Protein AF-A0A8X7MIQ1-F1 (afdb_monomer)

Radius of gyration: 28.07 Å; Cα contacts (8 Å, |Δi|>4): 216; chains: 1; bounding box: 68×85×61 Å

Foldseek 3Di:
DVPPPDDPDDQLPDDPVNVVVVVVVCCCVVQVVVDPDDDPVVVVCSCVPPVVVVVVVVVCCQLQLVDPDDDGPQRVVQLVLLVVDDLVRLVVQWDADPVRWIKGAPPVDHPDIKTWDWDAAPVNPAIAGQAIRDPVCVVNVHDGSRSSSCCVNVVHHHSSNDHDDPPDDDDDDDDDDDDDDDDDDDDDDDDDDDDDDDDDPPPVVVVVVVVVVVVVVVVVVVVVLVVLVVVLVVLVVVLVVLVVLLPDPPNPDDSVVSVVVSVVSVVVSVVSVCVSVVVVVVVVVVVVD

Organism: NCBI:txid13291

Nearest PDB structures (foldseek):
  8i4w-assembly1_B  TM=4.587E-01  e=4.000E+00  Saccharomyces cerevisiae S288C

Structure (mmCIF, N/CA/C/O backbone):
data_AF-A0A8X7MIQ1-F1
#
_entry.id   AF-A0A8X7MIQ1-F1
#
loop_
_atom_site.group_PDB
_atom_site.id
_atom_site.type_symbol
_atom_site.label_atom_id
_atom_site.label_alt_id
_atom_site.label_comp_id
_atom_site.label_asym_id
_atom_site.label_entity_id
_atom_site.label_seq_id
_atom_site.pdbx_PDB_ins_code
_atom_site.Cartn_x
_atom_site.Cartn_y
_atom_site.Cartn_z
_atom_site.occupancy
_atom_site.B_iso_or_equiv
_atom_site.auth_seq_id
_atom_site.auth_comp_id
_atom_site.auth_asym_id
_atom_site.auth_atom_id
_atom_site.pdbx_PDB_model_num
ATOM 1 N N . MET A 1 1 ? 36.348 5.498 -6.566 1.00 33.84 1 MET A N 1
ATOM 2 C CA . MET A 1 1 ? 35.810 5.435 -5.187 1.00 33.84 1 MET A CA 1
ATOM 3 C C . MET A 1 1 ? 34.279 5.339 -5.239 1.00 33.84 1 MET A C 1
ATOM 5 O O . MET A 1 1 ? 33.577 6.238 -4.809 1.00 33.84 1 MET A O 1
ATOM 9 N N . TRP A 1 2 ? 33.754 4.251 -5.810 1.00 32.09 2 TRP A N 1
ATOM 10 C CA . TRP A 1 2 ? 32.306 3.987 -5.957 1.00 32.09 2 TRP A CA 1
ATOM 11 C C . TRP A 1 2 ? 31.707 3.383 -4.671 1.00 32.09 2 TRP A C 1
ATOM 13 O O . TRP A 1 2 ? 30.500 3.250 -4.528 1.00 32.09 2 TRP A O 1
ATOM 23 N N . ALA A 1 3 ? 32.589 3.057 -3.720 1.00 32.75 3 ALA A N 1
ATOM 24 C CA . ALA A 1 3 ? 32.324 2.439 -2.428 1.00 32.75 3 ALA A CA 1
ATOM 25 C C . ALA A 1 3 ? 32.005 3.446 -1.305 1.00 32.75 3 ALA A C 1
ATOM 27 O O . ALA A 1 3 ? 32.119 3.115 -0.131 1.00 32.75 3 ALA A O 1
ATOM 28 N N . ARG A 1 4 ? 31.581 4.673 -1.631 1.00 39.47 4 ARG A N 1
ATOM 29 C CA . ARG A 1 4 ? 30.880 5.537 -0.667 1.00 39.47 4 ARG A CA 1
ATOM 30 C C . ARG A 1 4 ? 29.373 5.374 -0.848 1.00 39.47 4 ARG A C 1
ATOM 32 O O . ARG A 1 4 ? 28.654 6.347 -1.038 1.00 39.47 4 ARG A O 1
ATOM 39 N N . ALA A 1 5 ? 28.889 4.136 -0.750 1.00 47.19 5 ALA A N 1
ATOM 40 C CA . ALA A 1 5 ? 27.490 3.864 -0.427 1.00 47.19 5 ALA A CA 1
ATOM 41 C C . ALA A 1 5 ? 27.266 4.196 1.060 1.00 47.19 5 ALA A C 1
ATOM 43 O O . ALA A 1 5 ? 26.973 3.332 1.879 1.00 47.19 5 ALA A O 1
ATOM 44 N N . TRP A 1 6 ? 27.506 5.455 1.427 1.00 41.22 6 TRP A N 1
ATOM 45 C CA . TRP A 1 6 ? 27.313 5.952 2.778 1.00 41.22 6 TRP A CA 1
ATOM 46 C C . TRP A 1 6 ? 25.828 6.275 2.919 1.00 41.22 6 TRP A C 1
ATOM 48 O O . TRP A 1 6 ? 25.391 7.389 2.650 1.00 41.22 6 TRP A O 1
ATOM 58 N N . ARG A 1 7 ? 25.030 5.270 3.281 1.00 49.72 7 ARG A N 1
ATOM 59 C CA . ARG A 1 7 ? 23.753 5.516 3.955 1.00 49.72 7 ARG A CA 1
ATOM 60 C C . ARG A 1 7 ? 23.962 5.218 5.431 1.00 49.72 7 ARG A C 1
ATOM 62 O O . ARG A 1 7 ? 24.591 4.221 5.768 1.00 49.72 7 ARG A O 1
ATOM 69 N N . GLN A 1 8 ? 23.511 6.136 6.280 1.00 48.28 8 GLN A N 1
ATOM 70 C CA . GLN A 1 8 ? 23.745 6.096 7.725 1.00 48.28 8 GLN A CA 1
ATOM 71 C C . GLN A 1 8 ? 23.023 4.925 8.410 1.00 48.28 8 GLN A C 1
ATOM 73 O O . GLN A 1 8 ? 23.461 4.505 9.473 1.00 48.28 8 GLN A O 1
ATOM 78 N N . GLU A 1 9 ? 21.990 4.346 7.788 1.00 50.50 9 GLU A N 1
ATOM 79 C CA . GLU A 1 9 ? 21.194 3.259 8.367 1.00 50.50 9 GLU A CA 1
ATOM 80 C C . GLU A 1 9 ? 20.825 2.187 7.322 1.00 50.50 9 GLU A C 1
ATOM 82 O O . GLU A 1 9 ? 20.659 2.467 6.130 1.00 50.50 9 GLU A O 1
ATOM 87 N N . SER A 1 10 ? 20.716 0.934 7.784 1.00 46.78 10 SER A N 1
ATOM 88 C CA . SER A 1 10 ? 20.325 -0.240 6.990 1.00 46.78 10 SER A CA 1
ATOM 89 C C . SER A 1 10 ? 18.924 -0.044 6.402 1.00 46.78 10 SER A C 1
ATOM 91 O O . SER A 1 10 ? 17.928 -0.043 7.127 1.00 46.78 10 SER A O 1
ATOM 93 N N . HIS A 1 11 ? 18.809 0.097 5.078 1.00 50.97 11 HIS A N 1
ATOM 94 C CA . HIS A 1 11 ? 17.491 0.109 4.447 1.00 50.97 11 HIS A CA 1
ATOM 95 C C . HIS A 1 11 ? 16.849 -1.268 4.589 1.00 50.97 11 HIS A C 1
ATOM 97 O O . HIS A 1 11 ? 17.271 -2.236 3.956 1.00 50.97 11 HIS A O 1
ATOM 103 N N . ARG A 1 12 ? 15.773 -1.333 5.380 1.00 57.22 12 ARG A 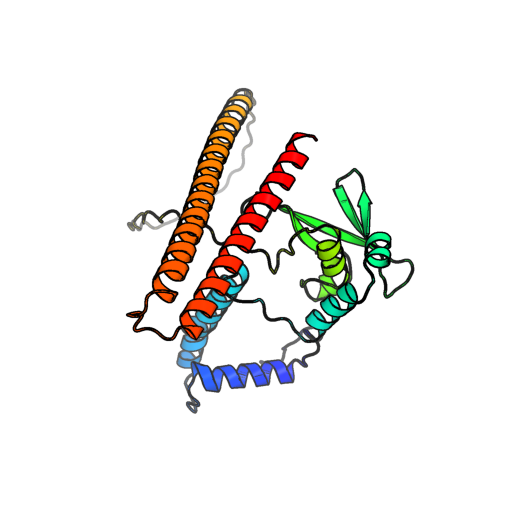N 1
ATOM 104 C CA . ARG A 1 12 ? 14.890 -2.508 5.476 1.00 57.22 12 ARG A CA 1
ATOM 105 C C . ARG A 1 12 ? 15.622 -3.789 5.917 1.00 57.22 12 ARG A C 1
ATOM 107 O O . ARG A 1 12 ? 15.257 -4.880 5.484 1.00 57.22 12 ARG A O 1
ATOM 114 N N . GLY A 1 13 ? 16.654 -3.656 6.757 1.00 49.72 13 GLY A N 1
ATOM 115 C CA . GLY A 1 13 ? 17.428 -4.789 7.281 1.00 49.72 13 GLY A CA 1
ATOM 116 C C . GLY A 1 13 ? 18.295 -5.497 6.236 1.00 49.72 13 GLY A C 1
ATOM 117 O O . GLY A 1 13 ? 18.696 -6.638 6.455 1.00 49.72 13 GLY A O 1
ATOM 118 N N . VAL A 1 14 ? 18.547 -4.861 5.087 1.00 50.62 14 VAL A N 1
ATOM 119 C CA . VAL A 1 14 ? 19.432 -5.382 4.044 1.00 50.62 14 VAL A CA 1
ATOM 120 C C . VAL A 1 14 ? 20.752 -4.633 4.128 1.00 50.62 14 VAL A C 1
ATOM 122 O O . VAL A 1 14 ? 20.793 -3.413 3.962 1.00 50.62 14 VAL A O 1
ATOM 125 N N . ASP A 1 15 ? 21.836 -5.366 4.374 1.00 58.72 15 ASP A N 1
ATOM 126 C CA . ASP A 1 15 ? 23.180 -4.803 4.298 1.00 58.72 15 ASP A CA 1
ATOM 127 C C . ASP A 1 15 ? 23.410 -4.207 2.910 1.00 58.72 15 ASP A C 1
ATOM 129 O O . ASP A 1 15 ? 23.055 -4.802 1.887 1.00 58.72 15 ASP A O 1
ATOM 133 N N . THR A 1 16 ? 24.019 -3.024 2.865 1.00 58.28 16 THR A N 1
ATOM 134 C CA . THR A 1 16 ? 24.305 -2.298 1.620 1.00 58.28 16 THR A CA 1
ATOM 135 C C . THR A 1 16 ? 25.027 -3.178 0.603 1.00 58.28 16 THR A C 1
ATOM 137 O O . THR A 1 16 ? 24.735 -3.086 -0.587 1.00 58.28 16 THR A O 1
ATOM 140 N N . ASN A 1 17 ? 25.884 -4.093 1.067 1.00 67.00 17 ASN A N 1
ATOM 141 C CA . ASN A 1 17 ? 26.556 -5.070 0.218 1.00 67.00 17 ASN A CA 1
ATOM 142 C C . ASN A 1 17 ? 25.574 -6.040 -0.465 1.00 67.00 17 ASN A C 1
ATOM 144 O O . ASN A 1 17 ? 25.579 -6.157 -1.686 1.00 67.00 17 ASN A O 1
ATOM 148 N N . ASN A 1 18 ? 24.656 -6.649 0.290 1.00 69.88 18 ASN A N 1
ATOM 149 C CA . ASN A 1 18 ? 23.656 -7.574 -0.255 1.00 69.88 18 ASN A CA 1
ATOM 150 C C . ASN A 1 18 ? 22.706 -6.879 -1.239 1.00 69.88 18 ASN A C 1
ATOM 152 O O . ASN A 1 18 ? 22.293 -7.468 -2.241 1.00 69.88 18 ASN A O 1
ATOM 156 N N . PHE A 1 19 ? 22.365 -5.615 -0.980 1.00 69.12 19 PHE A N 1
ATOM 157 C CA . PHE A 1 19 ? 21.533 -4.833 -1.891 1.00 69.12 19 PHE A CA 1
ATOM 158 C C . PHE A 1 19 ? 22.261 -4.525 -3.205 1.00 69.12 19 PHE A C 1
ATOM 160 O O . PHE A 1 19 ? 21.703 -4.743 -4.282 1.00 69.12 19 PHE A O 1
ATOM 167 N N . ILE A 1 20 ? 23.515 -4.065 -3.124 1.00 75.31 20 ILE A N 1
ATOM 168 C CA . ILE A 1 20 ? 24.346 -3.770 -4.299 1.00 75.31 20 ILE A CA 1
ATOM 169 C C . ILE A 1 20 ? 24.578 -5.041 -5.118 1.00 75.31 20 ILE A C 1
ATOM 171 O O . ILE A 1 20 ? 24.438 -5.011 -6.339 1.00 75.31 20 ILE A O 1
ATOM 175 N N . GLU A 1 21 ? 24.880 -6.167 -4.473 1.00 78.50 21 GLU A N 1
ATOM 176 C CA . GLU A 1 21 ? 25.095 -7.448 -5.146 1.00 78.50 21 GLU A CA 1
ATOM 177 C C . GLU A 1 21 ? 23.826 -7.973 -5.822 1.00 78.50 21 GLU A C 1
ATOM 179 O O . GLU A 1 21 ? 23.875 -8.388 -6.984 1.00 78.50 21 GLU A O 1
ATOM 184 N N . SER A 1 22 ? 22.678 -7.901 -5.140 1.00 78.12 22 SER A N 1
ATOM 185 C CA . SER A 1 22 ? 21.377 -8.276 -5.705 1.00 78.12 22 SER A CA 1
ATOM 186 C C . SER A 1 22 ? 21.031 -7.419 -6.921 1.00 78.12 22 SER A C 1
ATOM 188 O O . SER A 1 22 ? 20.674 -7.946 -7.978 1.00 78.12 22 SER A O 1
ATOM 190 N N . TRP A 1 23 ? 21.212 -6.102 -6.817 1.00 80.00 23 TRP A N 1
ATOM 191 C CA . TRP A 1 23 ? 20.951 -5.189 -7.924 1.00 80.00 23 TRP A CA 1
ATOM 192 C C . TRP A 1 23 ? 21.927 -5.402 -9.086 1.00 80.00 23 TRP A C 1
ATOM 194 O O . TRP A 1 23 ? 21.517 -5.457 -10.243 1.00 80.00 23 TRP A O 1
ATOM 204 N N . HIS A 1 24 ? 23.209 -5.626 -8.798 1.00 82.06 24 HIS A N 1
ATOM 205 C CA . HIS A 1 24 ? 24.203 -5.972 -9.810 1.00 82.06 24 HIS A CA 1
ATOM 206 C C . HIS A 1 24 ? 23.862 -7.294 -10.513 1.00 82.06 24 HIS A C 1
ATOM 208 O O . HIS A 1 24 ? 24.070 -7.424 -11.721 1.00 82.06 24 HIS A O 1
ATOM 214 N N . ASN A 1 25 ? 23.312 -8.273 -9.790 1.00 84.44 25 ASN A N 1
ATOM 215 C CA . ASN A 1 25 ? 22.827 -9.510 -10.388 1.00 84.44 25 ASN A CA 1
ATOM 216 C C . ASN A 1 25 ? 21.635 -9.253 -11.318 1.00 84.44 25 ASN A C 1
ATOM 218 O O . ASN A 1 25 ? 21.677 -9.685 -12.465 1.00 84.44 25 ASN A O 1
ATOM 222 N N . GLN A 1 26 ? 20.635 -8.483 -10.876 1.00 83.19 26 GLN A N 1
ATOM 223 C CA . GLN A 1 26 ? 19.488 -8.094 -11.709 1.00 83.19 26 GLN A CA 1
ATOM 224 C C . GLN A 1 26 ? 19.914 -7.328 -12.966 1.00 83.19 26 GLN A C 1
ATOM 226 O O . GLN A 1 26 ? 19.398 -7.587 -14.050 1.00 83.19 26 GLN A O 1
ATOM 231 N N . LEU A 1 27 ? 20.888 -6.422 -12.852 1.00 83.44 27 LEU A N 1
ATOM 232 C CA . LEU A 1 27 ? 21.426 -5.691 -13.996 1.00 83.44 27 LEU A CA 1
ATOM 233 C C . LEU A 1 27 ? 22.061 -6.645 -15.018 1.00 83.44 27 LEU A C 1
ATOM 235 O O . LEU A 1 27 ? 21.790 -6.560 -16.217 1.00 83.44 27 LEU A O 1
ATOM 239 N N . LYS A 1 28 ? 22.870 -7.595 -14.535 1.00 83.06 28 LYS A N 1
ATOM 240 C CA . LYS A 1 28 ? 23.522 -8.603 -15.379 1.00 83.06 28 LYS A CA 1
ATOM 241 C C . LYS A 1 28 ? 22.528 -9.555 -16.039 1.00 83.06 28 LYS A C 1
ATOM 243 O O . LYS A 1 28 ? 22.726 -9.884 -17.206 1.00 83.06 28 LYS A O 1
ATOM 248 N N . THR A 1 29 ? 21.497 -9.997 -15.320 1.00 82.94 29 THR A N 1
ATOM 249 C CA . THR A 1 29 ? 20.548 -11.005 -15.810 1.00 82.94 29 THR A CA 1
ATOM 250 C C . THR A 1 29 ? 19.455 -10.411 -16.693 1.00 82.94 29 THR A C 1
ATOM 252 O O . THR A 1 29 ? 19.207 -10.942 -17.771 1.00 82.94 29 THR A O 1
ATOM 255 N N . LEU A 1 30 ? 18.821 -9.313 -16.271 1.00 81.44 30 LEU A N 1
ATOM 256 C CA . LEU A 1 30 ? 17.636 -8.762 -16.937 1.00 81.44 30 LEU A CA 1
ATOM 257 C C . LEU A 1 30 ? 17.981 -7.800 -18.076 1.00 81.44 30 LEU A C 1
ATOM 259 O O . LEU A 1 30 ? 17.263 -7.752 -19.071 1.00 81.44 30 LEU A O 1
ATOM 263 N N . TYR A 1 31 ? 19.066 -7.033 -17.944 1.00 80.75 31 TYR A N 1
ATOM 264 C CA . TYR A 1 31 ? 19.371 -5.948 -18.884 1.00 80.75 31 TYR A CA 1
ATOM 265 C C . TYR A 1 31 ? 20.567 -6.250 -19.781 1.00 80.75 31 TYR A C 1
ATOM 267 O O . TYR A 1 31 ? 20.523 -5.949 -20.972 1.00 80.75 31 TYR A O 1
ATOM 275 N N . LEU A 1 32 ? 21.627 -6.838 -19.220 1.00 79.56 32 LEU A N 1
ATOM 276 C CA . LEU A 1 32 ? 22.888 -7.061 -19.932 1.00 79.56 32 LEU A CA 1
ATOM 277 C C . LEU A 1 32 ? 23.050 -8.486 -20.472 1.00 79.56 32 LEU A C 1
ATOM 279 O O . LEU A 1 32 ? 24.041 -8.742 -21.141 1.00 79.56 32 LEU A O 1
ATOM 283 N N . GLY A 1 33 ? 22.148 -9.426 -20.169 1.00 77.00 33 GLY A N 1
ATOM 284 C CA . GLY A 1 33 ? 22.211 -10.804 -20.680 1.00 77.00 33 GLY A CA 1
ATOM 285 C C . GLY A 1 33 ? 23.560 -11.503 -20.450 1.00 77.00 33 GLY A C 1
ATOM 286 O O . GLY A 1 33 ? 24.043 -12.212 -21.326 1.00 77.00 33 GLY A O 1
ATOM 287 N N . PHE A 1 34 ? 24.209 -11.257 -19.307 1.00 67.00 34 PHE A N 1
ATOM 288 C CA . PHE A 1 34 ? 25.562 -11.742 -18.983 1.00 67.00 34 PHE A CA 1
ATOM 289 C C . PHE A 1 34 ? 26.677 -11.322 -19.962 1.00 67.00 34 PHE A C 1
ATOM 291 O O . PHE A 1 34 ? 27.760 -11.918 -19.956 1.00 67.00 34 PHE A O 1
ATOM 298 N N . MET A 1 35 ? 26.465 -10.280 -20.772 1.00 68.25 35 MET A N 1
ATOM 299 C CA . MET A 1 35 ? 27.493 -9.734 -21.657 1.00 68.25 35 MET A CA 1
ATOM 300 C C . MET A 1 35 ? 28.734 -9.324 -20.852 1.00 68.25 35 MET A C 1
ATOM 302 O O . MET A 1 35 ? 28.661 -8.563 -19.885 1.00 68.25 35 MET A O 1
ATOM 306 N N . ARG A 1 36 ? 29.904 -9.829 -21.254 1.00 66.38 36 ARG A N 1
ATOM 307 C CA . ARG A 1 36 ? 31.185 -9.501 -20.615 1.00 66.38 36 ARG A CA 1
ATOM 308 C C . ARG A 1 36 ? 31.808 -8.272 -21.288 1.00 66.38 36 ARG A C 1
ATOM 310 O O . ARG A 1 36 ? 31.791 -8.172 -22.509 1.00 66.38 36 ARG A O 1
ATOM 317 N N . LYS A 1 37 ? 32.401 -7.378 -20.482 1.00 64.00 37 LYS A N 1
ATOM 318 C CA . LYS A 1 37 ? 33.247 -6.236 -20.903 1.00 64.00 37 LYS A CA 1
ATOM 319 C C . LYS A 1 37 ? 32.584 -5.240 -21.877 1.00 64.00 37 LYS A C 1
ATOM 321 O O . LYS A 1 37 ? 33.090 -5.014 -22.970 1.00 64.00 37 LYS A O 1
ATOM 326 N N . GLN A 1 38 ? 31.474 -4.620 -21.479 1.00 67.00 38 GLN A N 1
ATOM 327 C CA . GLN A 1 38 ? 30.906 -3.492 -22.231 1.00 67.00 38 GLN A CA 1
ATOM 328 C C . GLN A 1 38 ? 31.634 -2.182 -21.905 1.00 67.00 38 GLN A C 1
ATOM 330 O O . GLN A 1 38 ? 32.054 -1.974 -20.765 1.00 67.00 38 GLN A O 1
ATOM 335 N N . GLN A 1 39 ? 31.777 -1.305 -22.904 1.00 76.94 39 GLN A N 1
ATOM 336 C CA . GLN A 1 39 ? 32.239 0.065 -22.678 1.00 76.94 39 GLN A CA 1
ATOM 337 C C . GLN A 1 39 ? 31.239 0.816 -21.788 1.00 76.94 39 GLN A C 1
ATOM 339 O O . GLN A 1 39 ? 30.040 0.522 -21.789 1.00 76.94 39 GLN A O 1
ATOM 344 N N . VAL A 1 40 ? 31.741 1.790 -21.025 1.00 81.00 40 VAL A N 1
ATOM 345 C CA . VAL A 1 40 ? 30.943 2.568 -20.062 1.00 81.00 40 VAL A CA 1
ATOM 346 C C . VAL A 1 40 ? 29.742 3.237 -20.737 1.00 81.00 40 VAL A C 1
ATOM 348 O O . VAL A 1 40 ? 28.665 3.268 -20.150 1.00 81.00 40 VAL A O 1
ATOM 351 N N . ASP A 1 41 ? 29.885 3.674 -21.988 1.00 81.62 41 ASP A N 1
ATOM 352 C CA . ASP A 1 41 ? 28.819 4.343 -22.744 1.00 81.62 41 ASP A CA 1
ATOM 353 C C . ASP A 1 41 ? 27.617 3.428 -23.006 1.00 81.62 41 ASP A C 1
ATOM 355 O O . ASP A 1 41 ? 26.464 3.837 -22.857 1.00 81.62 41 ASP A O 1
ATOM 359 N N . VAL A 1 42 ? 27.875 2.155 -23.317 1.00 79.88 42 VAL A N 1
ATOM 360 C CA . VAL A 1 42 ? 26.824 1.148 -23.514 1.00 79.88 42 VAL A CA 1
ATOM 361 C C . VAL A 1 42 ? 26.102 0.887 -22.195 1.00 79.88 42 VAL A C 1
ATOM 363 O O . VAL A 1 42 ? 24.872 0.873 -22.151 1.00 79.88 42 VAL A O 1
ATOM 366 N N . LEU A 1 43 ? 26.850 0.741 -21.097 1.00 80.38 43 LEU A N 1
ATOM 367 C CA . LEU A 1 43 ? 26.267 0.563 -19.767 1.00 80.38 43 LEU A CA 1
ATOM 368 C C . LEU A 1 43 ? 25.392 1.762 -19.376 1.00 80.38 43 LEU A C 1
ATOM 370 O O . LEU A 1 43 ? 24.272 1.580 -18.899 1.00 80.38 43 LEU A O 1
ATOM 374 N N . LEU A 1 44 ? 25.879 2.980 -19.616 1.00 82.44 44 LEU A N 1
ATOM 375 C CA . LEU A 1 44 ? 25.156 4.210 -19.320 1.00 82.44 44 LEU A CA 1
ATOM 376 C C . LEU A 1 44 ? 23.858 4.303 -20.128 1.00 82.44 44 LEU A C 1
ATOM 378 O O . LEU A 1 44 ? 22.816 4.661 -19.576 1.00 82.44 44 LEU A O 1
ATOM 382 N N . TRP A 1 45 ? 23.893 3.910 -21.403 1.00 85.44 45 TRP A N 1
ATOM 383 C CA . TRP A 1 45 ? 22.700 3.841 -22.242 1.00 85.44 45 TRP A CA 1
ATOM 384 C C . TRP A 1 45 ? 21.649 2.880 -21.670 1.00 85.44 45 TRP A C 1
ATOM 386 O O . TRP A 1 45 ? 20.483 3.257 -21.552 1.00 85.44 45 TRP A O 1
ATOM 396 N N . PHE A 1 46 ? 22.041 1.674 -21.244 1.00 82.75 46 PHE A N 1
ATOM 397 C CA . PHE A 1 46 ? 21.114 0.718 -20.623 1.00 82.75 46 PHE A CA 1
ATOM 398 C C . PHE A 1 46 ? 20.518 1.251 -19.318 1.00 82.75 46 PHE A C 1
ATOM 400 O O . PHE A 1 46 ? 19.303 1.169 -19.122 1.00 82.75 46 PHE A O 1
ATOM 407 N N . LEU A 1 47 ? 21.350 1.836 -18.453 1.00 82.44 47 LEU A N 1
ATOM 408 C CA . LEU A 1 47 ? 20.902 2.396 -17.180 1.00 82.44 47 LEU A CA 1
ATOM 409 C C . LEU A 1 47 ? 19.887 3.522 -17.388 1.00 82.44 47 LEU A C 1
ATOM 411 O O . LEU A 1 47 ? 18.797 3.485 -16.820 1.00 82.44 47 LEU A O 1
ATOM 415 N N . LEU A 1 48 ? 20.215 4.499 -18.234 1.00 82.38 48 LEU A N 1
ATOM 416 C CA . LEU A 1 48 ? 19.371 5.675 -18.445 1.00 82.38 48 LEU A CA 1
ATOM 417 C C . LEU A 1 48 ? 18.125 5.366 -19.274 1.00 82.38 48 LEU A C 1
ATOM 419 O O . LEU A 1 48 ? 17.052 5.903 -18.995 1.00 82.38 48 LEU A O 1
ATOM 423 N N . ARG A 1 49 ? 18.250 4.531 -20.312 1.00 84.81 49 ARG A N 1
ATOM 424 C CA . ARG A 1 49 ? 17.167 4.326 -21.278 1.00 84.81 49 ARG A CA 1
ATOM 425 C C . ARG A 1 49 ? 16.263 3.153 -20.939 1.00 84.81 49 ARG A C 1
ATOM 427 O O . ARG A 1 49 ? 15.083 3.231 -21.261 1.00 84.81 49 ARG A O 1
ATOM 434 N N . ARG A 1 50 ? 16.784 2.097 -20.307 1.00 82.75 50 ARG A N 1
ATOM 435 C CA . ARG A 1 50 ? 15.984 0.929 -19.908 1.00 82.75 50 ARG A CA 1
ATOM 436 C C . ARG A 1 50 ? 15.718 0.915 -18.412 1.00 82.75 50 ARG A C 1
ATOM 438 O O . ARG A 1 50 ? 14.567 1.034 -18.019 1.00 82.75 50 ARG A O 1
ATOM 445 N N . CYS A 1 51 ? 16.753 0.869 -17.572 1.00 81.94 51 CYS A N 1
ATOM 446 C CA . CYS A 1 51 ? 16.555 0.658 -16.133 1.00 81.94 51 CYS A CA 1
ATOM 447 C C . CYS A 1 51 ? 15.742 1.780 -15.467 1.00 81.94 51 CYS A C 1
ATOM 449 O O . CYS A 1 51 ? 14.823 1.499 -14.703 1.00 81.94 51 CYS A O 1
ATOM 451 N N . VAL A 1 52 ? 16.040 3.051 -15.766 1.00 83.56 52 VAL A N 1
ATOM 452 C CA . VAL A 1 52 ? 15.279 4.187 -15.208 1.00 83.56 52 VAL A CA 1
ATOM 453 C C . VAL A 1 52 ? 13.832 4.194 -15.705 1.00 83.56 52 VAL A C 1
ATOM 455 O O . VAL A 1 52 ? 12.927 4.491 -14.928 1.00 83.56 52 VAL A O 1
ATOM 458 N N . GLN A 1 53 ? 13.598 3.861 -16.976 1.00 85.00 53 GLN A N 1
ATOM 459 C CA . GLN A 1 53 ? 12.244 3.805 -17.536 1.00 85.00 53 GLN A CA 1
ATOM 460 C C . GLN A 1 53 ? 11.431 2.669 -16.914 1.00 85.00 53 GLN A C 1
ATOM 462 O O . GLN A 1 53 ? 10.285 2.886 -16.522 1.00 85.00 53 GLN A O 1
ATOM 467 N N . ASP A 1 54 ? 12.035 1.494 -16.742 1.00 84.56 54 ASP A N 1
ATOM 468 C CA . ASP A 1 54 ? 11.391 0.352 -16.097 1.00 84.56 54 ASP A CA 1
ATOM 469 C C . ASP A 1 54 ? 11.083 0.647 -14.627 1.00 84.56 54 ASP A C 1
ATOM 471 O O . ASP A 1 54 ? 9.982 0.347 -14.164 1.00 84.56 54 ASP A O 1
ATOM 475 N N . TYR A 1 55 ? 12.001 1.305 -13.907 1.00 80.75 55 TYR A N 1
ATOM 476 C CA . TYR A 1 55 ? 11.762 1.729 -12.528 1.00 80.75 55 TYR A CA 1
ATOM 477 C C . TYR A 1 55 ? 10.597 2.719 -12.435 1.00 80.75 55 TYR A C 1
ATOM 479 O O . TYR A 1 55 ? 9.672 2.486 -11.664 1.00 80.75 55 TYR A O 1
ATOM 487 N N . ARG A 1 56 ? 10.588 3.770 -13.267 1.00 81.69 56 ARG A N 1
ATOM 488 C CA . ARG A 1 56 ? 9.488 4.750 -13.318 1.00 81.69 56 ARG A CA 1
ATOM 489 C C . ARG A 1 56 ? 8.161 4.101 -13.687 1.00 81.69 56 ARG A C 1
ATOM 491 O O . ARG A 1 56 ? 7.146 4.387 -13.070 1.00 81.69 56 ARG A O 1
ATOM 498 N N . THR A 1 57 ? 8.159 3.205 -14.669 1.00 84.06 57 THR A N 1
ATOM 499 C CA . THR A 1 57 ? 6.947 2.484 -15.080 1.00 84.06 57 THR A CA 1
ATOM 500 C C . THR A 1 57 ? 6.444 1.583 -13.957 1.00 84.06 57 THR A C 1
ATOM 502 O O . THR A 1 57 ? 5.243 1.483 -13.732 1.00 84.06 57 THR A O 1
ATOM 505 N N . ASN A 1 58 ? 7.347 0.928 -13.228 1.00 79.81 58 ASN A N 1
ATOM 506 C CA . ASN A 1 58 ? 6.996 0.103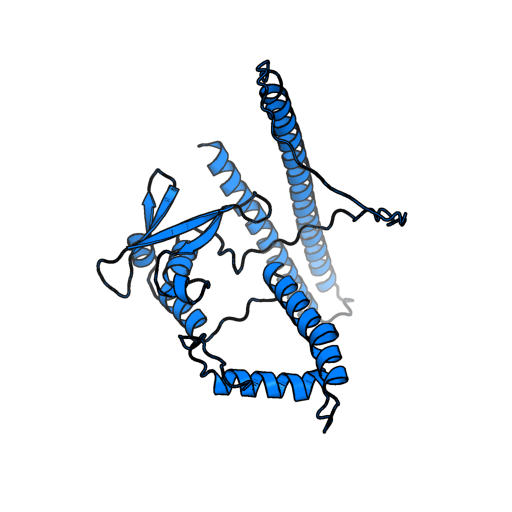 -12.082 1.00 79.81 58 ASN A CA 1
ATOM 507 C C . ASN A 1 58 ? 6.455 0.935 -10.912 1.00 79.81 58 ASN A C 1
ATOM 509 O O . ASN A 1 58 ? 5.437 0.567 -10.336 1.00 79.81 58 ASN A O 1
ATOM 513 N N . GLU A 1 59 ? 7.095 2.059 -10.598 1.00 76.44 59 GLU A N 1
ATOM 514 C CA . GLU A 1 59 ? 6.625 3.018 -9.598 1.00 76.44 59 GLU A CA 1
ATOM 515 C C . GLU A 1 59 ? 5.236 3.538 -9.961 1.00 76.44 59 GLU A C 1
ATOM 517 O O . GLU A 1 59 ? 4.321 3.421 -9.154 1.00 76.44 59 GLU A O 1
ATOM 522 N N . LEU A 1 60 ? 5.040 3.978 -11.208 1.00 78.31 60 LEU A N 1
ATOM 523 C CA . LEU A 1 60 ? 3.728 4.366 -11.709 1.00 78.31 60 LEU A CA 1
ATOM 524 C C . LEU A 1 60 ? 2.731 3.224 -11.546 1.00 78.31 60 LEU A C 1
ATOM 526 O O . LEU A 1 60 ? 1.702 3.439 -10.934 1.00 78.31 60 LEU A O 1
ATOM 530 N N . ARG A 1 61 ? 3.023 1.996 -11.991 1.00 78.75 61 ARG A N 1
ATOM 531 C CA . ARG A 1 61 ? 2.100 0.858 -11.814 1.00 78.75 61 ARG A CA 1
ATOM 532 C C . ARG A 1 61 ? 1.704 0.629 -10.354 1.00 78.75 61 ARG A C 1
ATOM 534 O O . ARG A 1 61 ? 0.548 0.296 -10.109 1.00 78.75 61 ARG A O 1
ATOM 541 N N . VAL A 1 62 ? 2.624 0.806 -9.407 1.00 73.88 62 VAL A N 1
ATOM 542 C CA . VAL A 1 62 ? 2.335 0.676 -7.972 1.00 73.88 62 VAL A CA 1
ATOM 543 C C . VAL A 1 62 ? 1.478 1.839 -7.470 1.00 73.88 62 VAL A C 1
ATOM 545 O O . VAL A 1 62 ? 0.427 1.589 -6.889 1.00 73.88 62 VAL A O 1
ATOM 548 N N . THR A 1 63 ? 1.865 3.086 -7.747 1.00 68.12 63 THR A N 1
ATOM 549 C CA . THR A 1 63 ? 1.115 4.298 -7.361 1.00 68.12 63 THR A CA 1
ATOM 550 C C . THR A 1 63 ? -0.289 4.317 -7.962 1.00 68.12 63 THR A C 1
ATOM 552 O O . THR A 1 63 ? -1.250 4.759 -7.349 1.00 68.12 63 THR A O 1
ATOM 555 N N . LEU A 1 64 ? -0.418 3.787 -9.172 1.00 68.75 64 LEU A N 1
ATOM 556 C CA . LEU A 1 64 ? -1.664 3.660 -9.908 1.00 68.75 64 LEU A CA 1
ATOM 557 C C . LEU A 1 64 ? -2.513 2.454 -9.458 1.00 68.75 64 LEU A C 1
ATOM 559 O O . LEU A 1 64 ? -3.621 2.260 -9.954 1.00 68.75 64 LEU A O 1
ATOM 563 N N . GLY A 1 65 ? -2.007 1.616 -8.547 1.00 68.19 65 GLY A N 1
ATOM 564 C CA . GLY A 1 65 ? -2.692 0.414 -8.066 1.00 68.19 65 GLY A CA 1
ATOM 565 C C . GLY A 1 65 ? -2.816 -0.711 -9.104 1.00 68.19 65 GLY A C 1
ATOM 566 O O . GLY A 1 65 ? -3.514 -1.693 -8.857 1.00 68.19 65 GLY A O 1
ATOM 567 N N . LEU A 1 66 ? -2.136 -0.596 -10.250 1.00 71.75 66 LEU A N 1
ATOM 568 C CA . LEU A 1 66 ? -2.056 -1.635 -11.287 1.00 71.75 66 LEU A CA 1
ATOM 569 C C . LEU A 1 66 ? -1.162 -2.804 -10.858 1.00 71.75 66 LEU A C 1
ATOM 571 O O . LEU A 1 66 ? -1.245 -3.898 -11.413 1.00 71.75 66 LEU A O 1
ATOM 575 N N . GLN A 1 67 ? -0.292 -2.571 -9.878 1.00 75.81 67 GLN A N 1
ATOM 576 C CA . GLN A 1 67 ? 0.596 -3.565 -9.302 1.00 75.81 67 GLN A CA 1
ATOM 577 C C . GLN A 1 67 ? 0.621 -3.421 -7.781 1.00 75.81 67 GLN A C 1
ATOM 579 O O . GLN A 1 67 ? 0.635 -2.315 -7.246 1.00 75.81 67 GLN A O 1
ATOM 584 N N . ALA A 1 68 ? 0.649 -4.547 -7.069 1.00 71.69 68 ALA A N 1
ATOM 585 C CA . ALA A 1 68 ? 0.756 -4.528 -5.618 1.00 71.69 68 ALA A CA 1
ATOM 586 C C . ALA A 1 68 ? 2.097 -3.921 -5.176 1.00 71.69 68 ALA A C 1
ATOM 588 O O . ALA A 1 68 ? 3.159 -4.296 -5.683 1.00 71.69 68 ALA A O 1
ATOM 589 N N . CYS A 1 69 ? 2.049 -3.028 -4.185 1.00 77.00 69 CYS A N 1
ATOM 590 C CA . CYS A 1 69 ? 3.253 -2.524 -3.544 1.00 77.00 69 CYS A CA 1
ATOM 591 C C . CYS A 1 69 ? 3.988 -3.676 -2.839 1.00 77.00 69 CYS A C 1
ATOM 593 O O . CYS A 1 69 ? 3.415 -4.406 -2.022 1.00 77.00 69 CYS A O 1
ATOM 595 N N . ALA A 1 70 ? 5.265 -3.859 -3.172 1.00 77.81 70 ALA A N 1
ATOM 596 C CA . ALA A 1 70 ? 6.078 -4.909 -2.585 1.00 77.81 70 ALA A CA 1
ATOM 597 C C . ALA A 1 70 ? 6.392 -4.581 -1.118 1.00 77.81 70 ALA A C 1
ATOM 599 O O . ALA A 1 70 ? 7.114 -3.635 -0.817 1.00 77.81 70 ALA A O 1
ATOM 600 N N . MET A 1 71 ? 5.876 -5.399 -0.199 1.00 79.81 71 MET A N 1
ATOM 601 C CA . MET A 1 71 ? 6.150 -5.268 1.234 1.00 79.81 71 MET A CA 1
ATOM 602 C C . MET A 1 71 ? 7.403 -6.056 1.627 1.00 79.81 71 MET A C 1
ATOM 604 O O . MET A 1 71 ? 7.540 -7.236 1.284 1.00 79.81 71 MET A O 1
ATOM 608 N N . SER A 1 72 ? 8.295 -5.437 2.397 1.00 80.81 72 SER A N 1
ATOM 609 C CA . SER A 1 72 ? 9.426 -6.133 3.018 1.00 80.81 72 SER A CA 1
ATOM 610 C C . SER A 1 72 ? 8.969 -7.032 4.178 1.00 80.81 72 SER A C 1
ATOM 612 O O . SER A 1 72 ? 7.800 -7.031 4.573 1.00 80.81 72 SER A O 1
ATOM 614 N N . LYS A 1 73 ? 9.883 -7.836 4.740 1.00 80.75 73 LYS A N 1
ATOM 615 C CA . LYS A 1 73 ? 9.574 -8.677 5.912 1.00 80.75 73 LYS A CA 1
ATOM 616 C C . LYS A 1 73 ? 9.123 -7.828 7.107 1.00 80.75 73 LYS A C 1
ATOM 618 O O . LYS A 1 73 ? 8.077 -8.125 7.677 1.00 80.75 73 LYS A O 1
ATOM 623 N N . SER A 1 74 ? 9.830 -6.735 7.400 1.00 82.31 74 SER A N 1
ATOM 624 C CA . SER A 1 74 ? 9.475 -5.814 8.486 1.00 82.31 74 SER A CA 1
ATOM 625 C C . SER A 1 74 ? 8.110 -5.158 8.275 1.00 82.31 74 SER A C 1
ATOM 627 O O . SER A 1 74 ? 7.342 -5.025 9.225 1.00 82.31 74 SER A O 1
ATOM 629 N N . ASP A 1 75 ? 7.756 -4.812 7.033 1.00 86.81 75 ASP A N 1
ATOM 630 C CA . ASP A 1 75 ? 6.457 -4.190 6.732 1.00 86.81 75 ASP A CA 1
ATOM 631 C C . ASP A 1 75 ? 5.304 -5.176 6.959 1.00 86.81 75 ASP A C 1
ATOM 633 O O . ASP A 1 75 ? 4.256 -4.826 7.509 1.00 86.81 75 ASP A O 1
ATOM 637 N N . ARG A 1 76 ? 5.500 -6.443 6.567 1.00 89.12 76 ARG A N 1
ATOM 638 C CA . ARG A 1 76 ? 4.523 -7.511 6.824 1.00 89.12 76 ARG A CA 1
ATOM 639 C C . ARG A 1 76 ? 4.372 -7.778 8.317 1.00 89.12 76 ARG A C 1
ATOM 641 O O . ARG A 1 76 ? 3.254 -7.986 8.782 1.00 89.12 76 ARG A O 1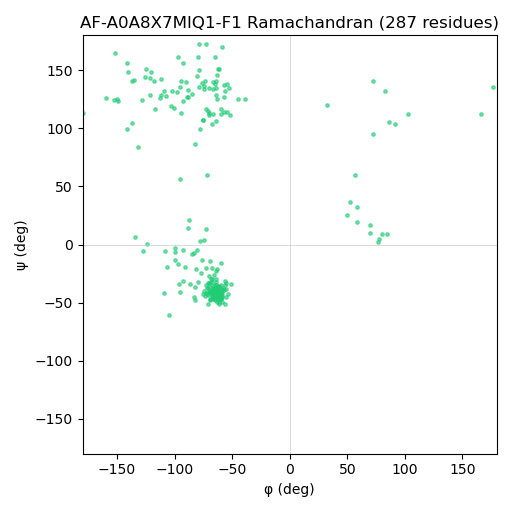
ATOM 648 N N . GLU A 1 77 ? 5.465 -7.746 9.073 1.00 89.81 77 GLU A N 1
ATOM 649 C CA . GLU A 1 77 ? 5.428 -7.873 10.531 1.00 89.81 77 GLU A CA 1
ATOM 650 C C . GLU A 1 77 ? 4.710 -6.697 11.196 1.00 89.81 77 GLU A C 1
ATOM 652 O O . GLU A 1 77 ? 3.913 -6.915 12.106 1.00 89.81 77 GLU A O 1
ATOM 657 N N . ALA A 1 78 ? 4.925 -5.463 10.729 1.00 90.12 78 ALA A N 1
ATOM 658 C CA . ALA A 1 78 ? 4.212 -4.286 11.220 1.00 90.12 78 ALA A CA 1
ATOM 659 C C . ALA A 1 78 ? 2.696 -4.412 11.002 1.00 90.12 78 ALA A C 1
ATOM 661 O O . ALA A 1 78 ? 1.919 -4.193 11.934 1.00 90.12 78 ALA A O 1
ATOM 662 N N . LYS A 1 79 ? 2.282 -4.858 9.809 1.00 93.31 79 LYS A N 1
ATOM 663 C CA . LYS A 1 79 ? 0.880 -5.174 9.511 1.00 93.31 79 LYS A CA 1
ATOM 664 C C . LYS A 1 79 ? 0.346 -6.293 10.408 1.00 93.31 79 LYS A C 1
ATOM 666 O O . LYS A 1 79 ? -0.736 -6.164 10.972 1.00 93.31 79 LYS A O 1
ATOM 671 N N . LYS A 1 80 ? 1.111 -7.376 10.592 1.00 93.75 80 LYS A N 1
ATOM 672 C CA . LYS A 1 80 ? 0.728 -8.508 11.453 1.00 93.75 80 LYS A CA 1
ATOM 673 C C . LYS A 1 80 ? 0.529 -8.075 12.906 1.00 93.75 80 LYS A C 1
ATOM 675 O O . LYS A 1 80 ? -0.443 -8.490 13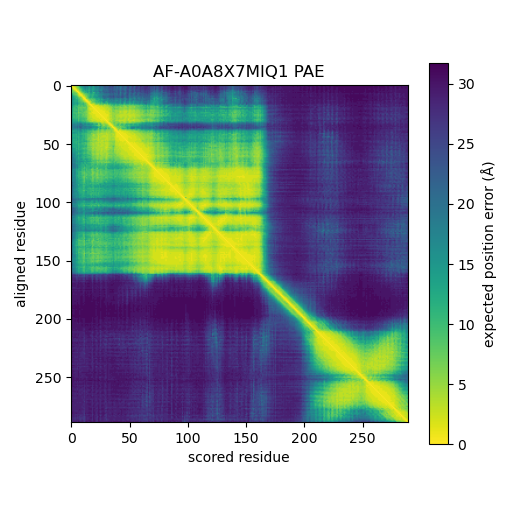.521 1.00 93.75 80 LYS A O 1
ATOM 680 N N . LYS A 1 81 ? 1.403 -7.215 13.434 1.00 92.00 81 LYS A N 1
ATOM 681 C CA . LYS A 1 81 ? 1.297 -6.653 14.790 1.00 92.00 81 LYS A CA 1
ATOM 682 C C . LYS A 1 81 ? -0.009 -5.877 14.988 1.00 92.00 81 LYS A C 1
ATOM 684 O O . LYS A 1 81 ? -0.666 -6.068 16.000 1.00 92.00 81 LYS A O 1
ATOM 689 N N . ALA A 1 82 ? -0.411 -5.065 14.011 1.00 92.00 82 ALA A N 1
ATOM 690 C CA . ALA A 1 82 ? -1.679 -4.333 14.064 1.00 92.00 82 ALA A CA 1
ATOM 691 C C . ALA A 1 82 ? -2.914 -5.249 13.951 1.00 92.00 82 ALA A C 1
ATOM 693 O O . ALA A 1 82 ? -3.953 -4.979 14.549 1.00 92.00 82 ALA A O 1
ATOM 694 N N . LEU A 1 83 ? -2.809 -6.340 13.185 1.00 90.94 83 LEU A N 1
ATOM 695 C CA . LEU A 1 83 ? -3.877 -7.335 13.039 1.00 90.94 83 LEU A CA 1
ATOM 696 C C . LEU A 1 83 ? -3.992 -8.283 14.240 1.00 90.94 83 LEU A C 1
ATOM 698 O O . LEU A 1 83 ? -5.062 -8.836 14.459 1.00 90.94 83 LEU A O 1
ATOM 702 N N . PHE A 1 84 ? -2.911 -8.471 15.001 1.00 92.62 84 PHE A N 1
ATOM 703 C CA . PHE A 1 84 ? -2.878 -9.375 16.152 1.00 92.62 84 PHE A CA 1
ATOM 704 C C . PHE A 1 84 ? -3.741 -8.886 17.321 1.00 92.62 84 PHE A C 1
ATOM 706 O O . PHE A 1 84 ? -4.271 -9.706 18.062 1.00 92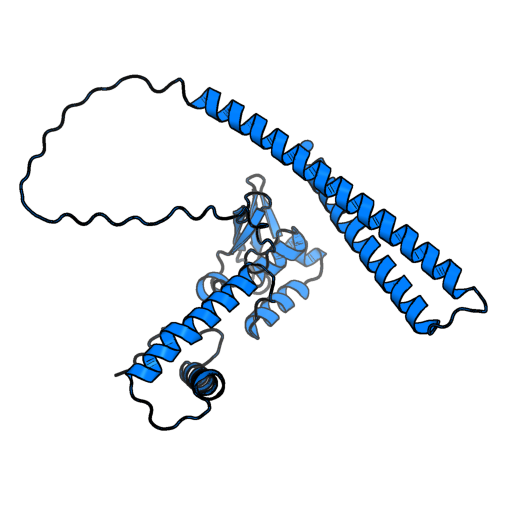.62 84 PHE A O 1
ATOM 713 N N . LEU A 1 85 ? -3.908 -7.569 17.467 1.00 89.69 85 LEU A N 1
ATOM 714 C CA . LEU A 1 85 ? -4.781 -6.998 18.491 1.00 89.69 85 LEU A CA 1
ATOM 715 C C . LEU A 1 85 ? -6.240 -7.402 18.254 1.00 89.69 85 LEU A C 1
ATOM 717 O O . LEU A 1 85 ? -6.728 -7.397 17.114 1.00 89.69 85 LEU A O 1
ATOM 721 N N . THR A 1 86 ? -6.963 -7.697 19.330 1.00 91.31 86 THR A N 1
ATOM 722 C CA . THR A 1 86 ? -8.418 -7.869 19.254 1.00 91.31 86 THR A CA 1
ATOM 723 C C . THR A 1 86 ? -9.084 -6.547 18.864 1.00 91.31 86 THR A C 1
ATOM 725 O O . THR A 1 86 ? -8.478 -5.480 18.936 1.00 91.31 86 THR A O 1
ATOM 728 N N . TYR A 1 87 ? -10.329 -6.591 18.387 1.00 87.88 87 TYR A N 1
ATOM 729 C CA . TYR A 1 87 ? -11.006 -5.367 17.945 1.00 87.88 87 TYR A CA 1
ATOM 730 C C . TYR A 1 87 ? -11.234 -4.372 19.097 1.00 87.88 87 TYR A C 1
ATOM 732 O O . TYR A 1 87 ? -11.060 -3.173 18.911 1.00 87.88 87 TYR A O 1
ATOM 740 N N . THR A 1 88 ? -11.547 -4.867 20.296 1.00 89.25 88 THR A N 1
ATOM 741 C CA . THR A 1 88 ? -11.734 -4.049 21.503 1.00 89.25 88 THR A CA 1
ATOM 742 C C . THR A 1 88 ? -10.437 -3.380 21.949 1.00 89.25 88 THR A C 1
ATOM 744 O O . THR A 1 88 ? -10.431 -2.187 22.235 1.00 89.25 88 THR A O 1
ATOM 747 N N . GLU A 1 89 ? -9.323 -4.115 21.946 1.00 89.75 89 GLU A N 1
ATOM 748 C CA . GLU A 1 89 ? -7.998 -3.545 22.214 1.00 89.75 89 GLU A CA 1
ATOM 749 C C . GLU A 1 89 ? -7.605 -2.534 21.138 1.00 89.75 89 GLU A C 1
ATOM 751 O O . GLU A 1 89 ? -7.105 -1.465 21.459 1.00 89.75 89 GLU A O 1
ATOM 756 N N . ALA A 1 90 ? -7.854 -2.839 19.862 1.00 89.88 90 ALA A N 1
ATOM 757 C CA . ALA A 1 90 ? -7.551 -1.935 18.760 1.00 89.88 90 ALA A CA 1
ATOM 758 C C . ALA A 1 90 ? -8.306 -0.604 18.884 1.00 89.88 90 ALA A C 1
ATOM 760 O O . ALA A 1 90 ? -7.698 0.445 18.693 1.00 89.88 90 ALA A O 1
ATOM 761 N N . LEU A 1 91 ? -9.594 -0.645 19.241 1.00 90.25 91 LEU A N 1
ATOM 762 C CA . LEU A 1 91 ? -10.399 0.550 19.497 1.00 90.25 91 LEU A CA 1
ATOM 763 C C . LEU A 1 91 ? -9.851 1.372 20.665 1.00 90.25 91 LEU A C 1
ATOM 765 O O . LEU A 1 91 ? -9.735 2.584 20.547 1.00 90.25 91 LEU A O 1
ATOM 769 N N . ALA A 1 92 ? -9.466 0.721 21.765 1.00 90.44 92 ALA A N 1
ATOM 770 C CA . ALA A 1 92 ? -8.933 1.413 22.939 1.00 90.44 92 ALA A CA 1
ATOM 771 C C . ALA A 1 92 ? -7.601 2.138 22.670 1.00 90.44 92 ALA A C 1
ATOM 773 O O . ALA A 1 92 ? -7.251 3.058 23.398 1.00 90.44 92 ALA A O 1
ATOM 774 N N . GLN A 1 93 ? -6.856 1.720 21.644 1.00 91.12 93 GLN A N 1
ATOM 775 C CA . GLN A 1 93 ? -5.552 2.286 21.286 1.00 91.12 93 GLN A CA 1
ATOM 776 C C . GLN A 1 93 ? -5.651 3.412 20.246 1.00 91.12 93 GLN A C 1
ATOM 778 O O . GLN A 1 93 ? -4.627 3.989 19.887 1.00 91.12 93 GLN A O 1
ATOM 783 N N . VAL A 1 94 ? -6.840 3.701 19.707 1.00 92.69 94 VAL A N 1
ATOM 784 C CA . VAL A 1 94 ? -7.045 4.743 18.694 1.00 92.69 94 VAL A CA 1
ATOM 785 C C . VAL A 1 94 ? -7.958 5.818 19.268 1.00 92.69 94 VAL A C 1
ATOM 787 O O . VAL A 1 94 ? -9.125 5.566 19.548 1.00 92.69 94 VAL A O 1
ATOM 790 N N . ALA A 1 95 ? -7.430 7.031 19.401 1.00 91.19 95 ALA A N 1
ATOM 791 C CA . ALA A 1 95 ? -8.178 8.203 19.830 1.00 91.19 95 ALA A CA 1
ATOM 792 C C . ALA A 1 95 ? -8.399 9.140 18.639 1.00 91.19 95 ALA A C 1
ATOM 794 O O . ALA A 1 95 ? -7.453 9.516 17.942 1.00 91.19 95 ALA A O 1
ATOM 795 N N . GLN A 1 96 ? -9.653 9.520 18.411 1.00 89.94 96 GLN A N 1
ATOM 796 C CA . GLN A 1 96 ? -10.030 10.561 17.462 1.00 89.94 96 GLN A CA 1
ATOM 797 C C . GLN A 1 96 ? -10.586 11.743 18.254 1.00 89.94 96 GLN A C 1
ATOM 799 O O . GLN A 1 96 ? -11.476 11.560 19.081 1.00 89.94 96 GLN A O 1
ATOM 804 N N . HIS A 1 97 ? -10.031 12.929 18.030 1.00 87.69 97 HIS A N 1
ATOM 805 C CA . HIS A 1 97 ? -10.483 14.164 18.667 1.00 87.69 97 HIS A CA 1
ATOM 806 C C . HIS A 1 97 ? -11.434 14.937 17.746 1.00 87.69 97 HIS A C 1
ATOM 808 O O . HIS A 1 97 ? -11.450 14.731 16.530 1.00 87.69 97 HIS A O 1
ATOM 814 N N . ASP A 1 98 ? -12.198 15.861 18.331 1.00 81.19 98 ASP A N 1
ATOM 815 C CA . ASP A 1 98 ? -13.212 16.667 17.635 1.00 81.19 98 ASP A CA 1
ATOM 816 C C . ASP A 1 98 ? -12.626 17.581 16.543 1.00 81.19 98 ASP A C 1
ATOM 818 O O . ASP A 1 98 ? -13.319 17.972 15.607 1.00 81.19 98 ASP A O 1
ATOM 822 N N . ASP A 1 99 ? -11.329 17.891 16.622 1.00 83.06 99 ASP A N 1
ATOM 823 C CA . ASP A 1 99 ? -10.578 18.637 15.605 1.00 83.06 99 ASP A CA 1
ATOM 824 C C . ASP A 1 99 ? -10.192 17.776 14.381 1.00 83.06 99 ASP A C 1
ATOM 826 O O . ASP A 1 99 ? -9.489 18.240 13.480 1.00 83.06 99 ASP A O 1
ATOM 830 N N . GLY A 1 100 ? -10.621 16.510 14.348 1.00 81.31 100 GLY A N 1
ATOM 831 C CA . GLY A 1 100 ? -10.291 15.541 13.305 1.00 81.31 100 GLY A CA 1
ATOM 832 C C . GLY A 1 100 ? -8.889 14.943 13.440 1.00 81.31 100 GLY A C 1
ATOM 833 O O . GLY A 1 100 ? -8.466 14.168 12.574 1.00 81.31 100 GLY A O 1
ATOM 834 N N . SER A 1 101 ? -8.150 15.271 14.506 1.00 88.75 101 SER A N 1
ATOM 835 C CA . SER A 1 101 ? -6.836 14.691 14.753 1.00 88.75 101 SER A CA 1
ATOM 836 C C . SER A 1 101 ? -6.950 13.249 15.255 1.00 88.75 101 SER A C 1
ATOM 838 O O . SER A 1 101 ? -7.794 12.905 16.084 1.00 88.75 101 SER A O 1
ATOM 840 N N . ILE A 1 102 ? -6.092 12.381 14.713 1.00 93.69 102 ILE A N 1
ATOM 841 C CA . ILE A 1 102 ? -6.043 10.962 15.068 1.00 93.69 102 ILE A CA 1
ATOM 842 C C . ILE A 1 102 ? -4.740 10.695 15.799 1.00 93.69 102 ILE A C 1
ATOM 844 O O . ILE A 1 102 ? -3.650 10.984 15.291 1.00 93.69 102 ILE A O 1
ATOM 848 N N . PHE A 1 103 ? -4.856 10.058 16.951 1.00 93.94 103 PHE A N 1
ATOM 849 C CA . PHE A 1 103 ? -3.740 9.579 17.732 1.00 93.94 103 PHE A CA 1
ATOM 850 C C . PHE A 1 103 ? -3.845 8.075 17.946 1.00 93.94 103 PHE A C 1
ATOM 852 O O . PHE A 1 103 ? -4.928 7.512 18.090 1.00 93.94 103 PHE A O 1
ATOM 859 N N . VAL A 1 104 ? -2.692 7.414 17.927 1.00 94.50 104 VAL A N 1
ATOM 860 C CA . VAL A 1 104 ? -2.596 5.973 18.136 1.00 94.50 104 VAL A CA 1
ATOM 861 C C . VAL A 1 104 ? -1.574 5.697 19.219 1.00 94.50 104 VAL A C 1
ATOM 863 O O . VAL A 1 104 ? -0.409 6.090 19.097 1.00 94.50 104 VAL A O 1
ATOM 866 N N . ASP A 1 105 ? -2.002 4.984 20.246 1.00 91.88 105 ASP A N 1
ATOM 867 C CA . ASP A 1 105 ? -1.151 4.543 21.333 1.00 91.88 105 ASP A CA 1
ATOM 868 C C . ASP A 1 105 ? -0.231 3.405 20.876 1.00 91.88 105 ASP A C 1
ATOM 870 O O . ASP A 1 105 ? -0.568 2.514 20.082 1.00 91.88 105 ASP A O 1
ATOM 874 N N . SER A 1 106 ? 1.006 3.450 21.355 1.00 88.75 106 SER A N 1
ATOM 875 C CA . SER A 1 106 ? 2.000 2.438 21.048 1.00 88.75 106 SER A CA 1
ATOM 876 C C . SER A 1 106 ? 1.750 1.186 21.877 1.00 88.75 106 SER A C 1
ATOM 878 O O . SER A 1 106 ? 2.244 1.017 22.988 1.00 88.75 106 SER A O 1
ATOM 880 N N . PHE A 1 107 ? 1.109 0.206 21.261 1.00 84.94 107 PHE A N 1
ATOM 881 C CA . PHE A 1 107 ? 0.896 -1.123 21.839 1.00 84.94 107 PHE A CA 1
ATOM 882 C C . PHE A 1 107 ? 2.167 -2.004 21.909 1.00 84.94 107 PHE A C 1
ATOM 884 O O . PHE A 1 107 ? 2.093 -3.215 22.096 1.00 84.94 107 PHE A O 1
ATOM 891 N N . SER A 1 108 ? 3.365 -1.441 21.706 1.00 80.38 108 SER A N 1
ATOM 892 C CA . SER A 1 108 ? 4.630 -2.139 22.028 1.00 80.38 108 SER A CA 1
ATOM 893 C C . SER A 1 108 ? 5.573 -1.327 22.910 1.00 80.38 108 SER A C 1
ATOM 895 O O . SER A 1 108 ? 6.619 -1.842 23.284 1.00 80.38 108 SER A O 1
ATOM 897 N N . ALA A 1 109 ? 5.238 -0.071 23.206 1.00 76.62 109 ALA A N 1
ATOM 898 C CA . ALA A 1 109 ? 5.972 0.772 24.138 1.00 76.62 109 ALA A CA 1
ATOM 899 C C . ALA A 1 109 ? 4.933 1.585 24.911 1.00 76.62 109 ALA A C 1
ATOM 901 O O . ALA A 1 109 ? 4.383 2.551 24.386 1.00 76.62 109 ALA A O 1
ATOM 902 N N . SER A 1 110 ? 4.617 1.131 26.121 1.00 76.88 110 SER A N 1
ATOM 903 C CA . SER A 1 110 ? 3.565 1.709 26.956 1.00 76.88 110 SER A CA 1
ATOM 904 C C . SER A 1 110 ? 3.768 3.210 27.175 1.00 76.88 110 SER A C 1
ATOM 906 O O . SER A 1 110 ? 4.888 3.650 27.429 1.00 76.88 110 SER A O 1
ATOM 908 N N . GLY A 1 111 ? 2.682 3.983 27.112 1.00 78.69 111 GLY A N 1
ATOM 909 C CA . GLY A 1 111 ? 2.678 5.412 27.444 1.00 78.69 111 GLY A CA 1
ATOM 910 C C . GLY A 1 111 ? 3.197 6.348 26.348 1.00 78.69 111 GLY A C 1
ATOM 911 O O . GLY A 1 111 ? 3.383 7.530 26.611 1.00 78.69 111 GLY A O 1
ATOM 912 N N . THR A 1 112 ? 3.440 5.852 25.130 1.00 89.50 112 THR A N 1
ATOM 913 C CA . THR A 1 112 ? 3.777 6.706 23.979 1.00 89.50 112 THR A CA 1
ATOM 914 C C . THR A 1 112 ? 2.625 6.740 22.990 1.00 89.50 112 THR A C 1
ATOM 916 O O . THR A 1 112 ? 2.144 5.685 22.582 1.00 89.50 112 THR A O 1
ATOM 919 N N . GLN A 1 113 ? 2.243 7.935 22.551 1.00 92.44 113 GLN A N 1
ATOM 920 C CA . GLN A 1 113 ? 1.183 8.144 21.574 1.00 92.44 113 GLN A CA 1
ATOM 921 C C . GLN A 1 113 ? 1.742 8.815 20.314 1.00 92.44 113 GLN A C 1
ATOM 923 O O . GLN A 1 113 ? 2.600 9.696 20.390 1.00 92.44 113 GLN A O 1
ATOM 928 N N . TYR A 1 114 ? 1.269 8.387 19.144 1.00 94.44 114 TYR A N 1
ATOM 929 C CA . TYR A 1 114 ? 1.728 8.889 17.851 1.00 94.44 114 TYR A CA 1
ATOM 930 C C . TYR A 1 114 ? 0.583 9.483 17.038 1.00 94.44 114 TYR A C 1
ATOM 932 O O . TYR A 1 114 ? -0.434 8.831 16.788 1.00 94.44 114 TYR A O 1
ATOM 940 N N . LYS A 1 115 ? 0.792 10.710 16.563 1.00 94.88 115 LYS A N 1
ATOM 941 C CA . LYS A 1 115 ? -0.153 11.434 15.717 1.00 94.88 115 LYS A CA 1
ATOM 942 C C . LYS A 1 115 ? -0.130 10.865 14.301 1.00 94.88 115 LYS A C 1
ATOM 944 O O . LYS A 1 115 ? 0.946 10.651 13.735 1.00 94.88 115 LYS A O 1
ATOM 949 N N . GLN A 1 116 ? -1.311 10.642 13.733 1.00 95.44 116 GLN A N 1
ATOM 950 C CA . GLN A 1 116 ? -1.473 10.311 12.322 1.00 95.44 116 GLN A CA 1
ATOM 951 C C . GLN A 1 116 ? -1.776 11.582 11.530 1.00 95.44 116 GLN A C 1
ATOM 953 O O . GLN A 1 116 ? -2.592 12.411 11.937 1.00 95.44 116 GLN A O 1
ATOM 958 N N . THR A 1 117 ? -1.119 11.722 10.387 1.00 94.19 117 THR A N 1
ATOM 959 C CA . THR A 1 117 ? -1.374 12.798 9.435 1.00 94.19 117 THR A CA 1
ATOM 960 C C . THR A 1 117 ? -2.291 12.276 8.349 1.00 94.19 117 THR A C 1
ATOM 962 O O . THR A 1 117 ? -2.040 11.220 7.760 1.00 94.19 117 THR A O 1
ATOM 965 N N . GLN A 1 118 ? -3.329 13.053 8.079 1.00 92.31 118 GLN A N 1
ATOM 966 C CA . GLN A 1 118 ? -4.291 12.804 7.025 1.00 92.31 118 GLN A CA 1
ATOM 967 C C . GLN A 1 118 ? -4.143 13.869 5.941 1.00 92.31 118 GLN A C 1
ATOM 969 O O . GLN A 1 118 ? -3.892 15.033 6.253 1.00 92.31 118 GLN A O 1
ATOM 974 N N . ALA A 1 119 ? -4.300 13.478 4.685 1.00 88.19 119 ALA A N 1
ATOM 975 C CA . ALA A 1 119 ? -4.405 14.403 3.567 1.00 88.19 119 ALA A CA 1
ATOM 976 C C . ALA A 1 119 ? -5.440 13.874 2.583 1.00 88.19 119 ALA A C 1
ATOM 978 O O . ALA A 1 119 ? -5.713 12.675 2.560 1.00 88.19 119 ALA A O 1
ATOM 979 N N . MET A 1 120 ? -6.025 14.767 1.791 1.00 83.38 120 MET A N 1
ATOM 980 C CA . MET A 1 120 ? -6.864 14.321 0.686 1.00 83.38 120 MET A CA 1
ATOM 981 C C . MET A 1 120 ? -6.019 13.539 -0.318 1.00 83.38 120 MET A C 1
ATOM 983 O O . MET A 1 120 ? -4.838 13.841 -0.518 1.00 83.38 120 MET A O 1
ATOM 987 N N . ASP A 1 121 ? -6.638 12.538 -0.933 1.00 79.25 121 ASP A N 1
ATOM 988 C CA . ASP A 1 121 ? -6.052 11.784 -2.027 1.00 79.25 121 ASP A CA 1
ATOM 989 C C . ASP A 1 121 ? -5.692 12.707 -3.204 1.00 79.25 121 ASP A C 1
ATOM 991 O O . ASP A 1 121 ? -6.052 13.885 -3.268 1.00 79.25 121 ASP A O 1
ATOM 995 N N . THR A 1 122 ? -4.967 12.166 -4.182 1.00 71.19 122 THR A N 1
ATOM 996 C CA . THR A 1 122 ? -4.571 12.935 -5.378 1.00 71.19 122 THR A CA 1
ATOM 997 C C . THR A 1 122 ? -5.751 13.490 -6.189 1.00 71.19 122 THR A C 1
ATOM 999 O O . THR A 1 122 ? -5.540 14.372 -7.022 1.00 71.19 122 THR A O 1
ATOM 1002 N N . CYS A 1 123 ? -6.970 12.988 -5.966 1.00 67.69 123 CYS A N 1
ATOM 1003 C CA . CYS A 1 123 ? -8.194 13.428 -6.634 1.00 67.69 123 CYS A CA 1
ATOM 1004 C C . CYS A 1 123 ? -8.991 14.455 -5.807 1.00 67.69 123 CYS A C 1
ATOM 1006 O O . CYS A 1 123 ? -9.813 15.164 -6.378 1.00 67.69 123 CYS A O 1
ATOM 1008 N N . GLY A 1 124 ? -8.720 14.591 -4.505 1.00 75.44 124 GLY A N 1
ATOM 1009 C CA . GLY A 1 124 ? -9.473 15.446 -3.586 1.00 75.44 124 GLY A CA 1
ATOM 1010 C C . GLY A 1 124 ? -10.738 14.800 -3.004 1.00 75.44 124 GLY A C 1
ATOM 1011 O O . GLY A 1 124 ? -11.525 15.497 -2.365 1.00 75.44 124 GLY A O 1
ATOM 1012 N N . ASP A 1 125 ? -10.953 13.500 -3.220 1.00 75.62 125 ASP A N 1
ATOM 1013 C CA . ASP A 1 125 ? -12.241 12.838 -2.969 1.00 75.62 125 ASP A CA 1
ATOM 1014 C C . ASP A 1 125 ? -12.314 12.165 -1.591 1.00 75.62 125 ASP A C 1
ATOM 1016 O O . ASP A 1 125 ? -13.349 12.205 -0.912 1.00 75.62 125 ASP A O 1
ATOM 1020 N N . GLU A 1 126 ? -11.220 11.516 -1.187 1.00 81.44 126 GLU A N 1
ATOM 1021 C CA . GLU A 1 126 ? -11.124 10.689 0.018 1.00 81.44 126 GLU A CA 1
ATOM 1022 C C . GLU A 1 126 ? -9.957 11.149 0.897 1.00 81.44 126 GLU A C 1
ATOM 1024 O O . GLU A 1 126 ? -8.913 11.573 0.407 1.00 81.44 126 GLU A O 1
ATOM 1029 N N . LEU A 1 127 ? -10.139 11.069 2.216 1.00 86.94 127 LEU A N 1
ATOM 1030 C CA . LEU A 1 127 ? -9.103 11.401 3.186 1.00 86.94 127 LEU A CA 1
ATOM 1031 C C . LEU A 1 127 ? -8.256 10.155 3.464 1.00 86.94 127 LEU A C 1
ATOM 1033 O O . LEU A 1 127 ? -8.794 9.106 3.815 1.00 86.94 127 LEU A O 1
ATOM 1037 N N . GLU A 1 128 ? -6.940 10.262 3.326 1.00 90.25 128 GLU A N 1
ATOM 1038 C CA . GLU A 1 128 ? -6.016 9.135 3.446 1.00 90.25 128 GLU A CA 1
ATOM 1039 C C . GLU A 1 128 ? -5.000 9.360 4.557 1.00 90.25 128 GLU A C 1
ATOM 1041 O O . GLU A 1 128 ? -4.548 10.478 4.813 1.00 90.25 128 GLU A O 1
ATOM 1046 N N . LEU A 1 129 ? -4.576 8.267 5.184 1.00 92.31 129 LEU A N 1
ATOM 1047 C CA . LEU A 1 129 ? -3.454 8.265 6.108 1.00 92.31 129 LEU A CA 1
ATOM 1048 C C . LEU A 1 129 ? -2.155 8.353 5.304 1.00 92.31 129 LEU A C 1
ATOM 1050 O O . LEU A 1 129 ? -1.726 7.381 4.675 1.00 92.31 129 LEU A O 1
ATOM 1054 N N . VAL A 1 130 ? -1.518 9.520 5.359 1.00 92.44 130 VAL A N 1
ATOM 1055 C CA . VAL A 1 130 ? -0.277 9.809 4.627 1.00 92.44 130 VAL A CA 1
ATOM 1056 C C . VAL A 1 130 ? 0.968 9.608 5.477 1.00 92.44 130 VAL A C 1
ATOM 1058 O O . VAL A 1 130 ? 1.989 9.163 4.955 1.00 92.44 130 VAL A O 1
ATOM 1061 N N . ALA A 1 131 ? 0.901 9.897 6.781 1.00 93.19 131 ALA A N 1
ATOM 1062 C CA . ALA A 1 131 ? 2.069 9.813 7.652 1.00 93.19 131 ALA A CA 1
ATOM 1063 C C . ALA A 1 131 ? 1.737 9.510 9.114 1.00 93.19 131 ALA A C 1
ATOM 1065 O O . ALA A 1 131 ? 0.604 9.652 9.568 1.00 93.19 131 ALA A O 1
ATOM 1066 N N . CYS A 1 132 ? 2.766 9.115 9.860 1.00 94.69 132 CYS A N 1
ATOM 1067 C CA . CYS A 1 132 ? 2.714 8.880 11.297 1.00 94.69 132 CYS A CA 1
ATOM 1068 C C . CYS A 1 132 ? 3.940 9.501 11.967 1.00 94.69 132 CYS A C 1
ATOM 1070 O O . CYS A 1 132 ? 5.046 9.403 11.441 1.00 94.69 132 CYS A O 1
ATOM 1072 N N . SER A 1 133 ? 3.769 10.094 13.149 1.00 94.94 133 SER A N 1
ATOM 1073 C CA . SER A 1 133 ? 4.870 10.727 13.891 1.00 94.94 133 SER A CA 1
ATOM 1074 C C . SER A 1 133 ? 5.841 9.739 14.554 1.00 94.94 133 SER A C 1
ATOM 1076 O O . SER A 1 133 ? 6.740 10.155 15.282 1.00 94.94 133 SER A O 1
ATOM 1078 N N . CYS A 1 134 ? 5.669 8.427 14.358 1.00 91.94 134 CYS A N 1
ATOM 1079 C CA . CYS A 1 134 ? 6.537 7.437 14.984 1.00 91.94 134 CYS A CA 1
ATOM 1080 C C . CYS A 1 134 ? 7.885 7.297 14.254 1.00 91.94 134 CYS A C 1
ATOM 1082 O O . CYS A 1 134 ? 7.929 7.406 13.024 1.00 91.94 134 CYS A O 1
ATOM 1084 N N . PRO A 1 135 ? 8.970 6.935 14.969 1.00 89.69 135 PRO A N 1
ATOM 1085 C CA . PRO A 1 135 ? 10.283 6.749 14.354 1.00 89.69 135 PRO A CA 1
ATOM 1086 C C . PRO A 1 135 ? 10.247 5.771 13.177 1.00 89.69 135 PRO A C 1
ATOM 1088 O O . PRO A 1 135 ? 10.795 6.046 12.119 1.00 89.69 135 PRO A O 1
ATOM 1091 N N . ALA A 1 136 ? 9.521 4.657 13.308 1.00 87.62 136 ALA A N 1
ATOM 1092 C CA . ALA A 1 136 ? 9.439 3.653 12.248 1.00 87.62 136 ALA A CA 1
ATOM 1093 C C . ALA A 1 136 ? 8.914 4.220 10.916 1.00 87.62 136 ALA A C 1
ATOM 1095 O O . ALA A 1 136 ? 9.403 3.817 9.862 1.00 87.62 136 ALA A O 1
ATOM 1096 N N . PHE A 1 137 ? 7.948 5.144 10.948 1.00 89.44 137 PHE A N 1
ATOM 1097 C CA . PHE A 1 137 ? 7.476 5.808 9.734 1.00 89.44 137 PHE A CA 1
ATOM 1098 C C . PHE A 1 137 ? 8.499 6.830 9.235 1.00 89.44 137 PHE A C 1
ATOM 1100 O O . PHE A 1 137 ? 8.815 6.818 8.056 1.00 89.44 137 PHE A O 1
ATOM 1107 N N . ILE A 1 138 ? 9.079 7.641 10.123 1.00 87.94 138 ILE A N 1
ATOM 1108 C CA . ILE A 1 138 ? 10.094 8.644 9.759 1.00 87.94 138 ILE A CA 1
ATOM 1109 C C . ILE A 1 138 ? 11.295 7.998 9.047 1.00 87.94 138 ILE A C 1
ATOM 1111 O O . ILE A 1 138 ? 11.798 8.546 8.074 1.00 87.94 138 ILE A O 1
ATOM 1115 N N . HIS A 1 139 ? 11.727 6.812 9.484 1.00 81.56 139 HIS A N 1
ATOM 1116 C CA . HIS A 1 139 ? 12.855 6.109 8.862 1.00 81.56 139 HIS A CA 1
ATOM 1117 C C . HIS A 1 139 ? 12.490 5.366 7.566 1.00 81.56 139 HIS A C 1
ATOM 1119 O O . HIS A 1 139 ? 13.346 5.185 6.702 1.00 81.56 139 HIS A O 1
ATOM 1125 N N . SER A 1 140 ? 11.260 4.854 7.441 1.00 79.88 140 SER A N 1
ATOM 1126 C CA . SER A 1 140 ? 10.886 3.964 6.325 1.00 79.88 140 SER A CA 1
ATOM 1127 C C . SER A 1 140 ? 9.997 4.605 5.264 1.00 79.88 140 SER A C 1
ATOM 1129 O O . SER A 1 140 ? 9.890 4.047 4.171 1.00 79.88 140 SER A O 1
ATOM 1131 N N . GLU A 1 141 ? 9.336 5.713 5.606 1.00 85.62 141 GLU A N 1
ATOM 1132 C CA . GLU A 1 141 ? 8.275 6.383 4.842 1.00 85.62 141 GLU A CA 1
ATOM 1133 C C . GLU A 1 141 ? 7.171 5.415 4.374 1.00 85.62 141 GLU A C 1
ATOM 1135 O O . GLU A 1 141 ? 6.473 5.632 3.382 1.00 85.62 141 GLU A O 1
ATOM 1140 N N . PHE A 1 142 ? 7.007 4.305 5.101 1.00 86.75 142 PHE A N 1
ATOM 1141 C CA . PHE A 1 142 ? 6.092 3.221 4.776 1.00 86.75 142 PHE A CA 1
ATOM 1142 C C . PHE A 1 142 ? 5.142 2.945 5.948 1.00 86.75 142 PHE A C 1
ATOM 1144 O O . PHE A 1 142 ? 5.534 3.149 7.102 1.00 86.75 142 PHE A O 1
ATOM 1151 N N . PRO A 1 143 ? 3.906 2.458 5.702 1.00 91.81 143 PRO A N 1
ATOM 1152 C CA . PRO A 1 143 ? 2.917 2.258 6.752 1.00 91.81 143 PRO A CA 1
ATOM 1153 C C . PRO A 1 143 ? 3.435 1.446 7.930 1.00 91.81 143 PRO A C 1
ATOM 1155 O O . PRO A 1 143 ? 3.685 0.240 7.845 1.00 91.81 143 PRO A O 1
ATOM 1158 N N . CYS A 1 144 ? 3.566 2.137 9.058 1.00 93.25 144 CYS A N 1
ATOM 1159 C CA . CYS A 1 144 ? 3.976 1.544 10.312 1.00 93.25 144 CYS A CA 1
ATOM 1160 C C . CYS A 1 144 ? 2.798 0.808 10.965 1.00 93.25 144 CYS A C 1
ATOM 1162 O O . CYS A 1 144 ? 1.642 0.917 10.551 1.00 93.25 144 CYS A O 1
ATOM 1164 N N . LYS A 1 145 ? 3.075 0.079 12.047 1.00 94.00 145 LYS A N 1
ATOM 1165 C CA . LYS A 1 145 ? 2.046 -0.662 12.793 1.00 94.00 145 LYS A CA 1
ATOM 1166 C C . LYS A 1 145 ? 0.890 0.234 13.287 1.00 94.00 145 LYS A C 1
ATOM 1168 O O . LYS A 1 145 ? -0.239 -0.232 13.345 1.00 94.00 145 LYS A O 1
ATOM 1173 N N . HIS A 1 146 ? 1.151 1.509 13.597 1.00 94.81 146 HIS A N 1
ATOM 1174 C CA . HIS A 1 146 ? 0.123 2.457 14.047 1.00 94.81 146 HIS A CA 1
ATOM 1175 C C . HIS A 1 146 ? -0.802 2.877 12.901 1.00 94.81 146 HIS A C 1
ATOM 1177 O O . HIS A 1 146 ? -2.013 2.893 13.079 1.00 94.81 146 HIS A O 1
ATOM 1183 N N . MET A 1 147 ? -0.250 3.125 11.708 1.00 95.25 147 MET A N 1
ATOM 1184 C CA . MET A 1 147 ? -1.053 3.435 10.521 1.00 95.25 147 MET A CA 1
ATOM 1185 C C . MET A 1 147 ? -1.936 2.250 10.125 1.00 95.25 147 MET A C 1
ATOM 1187 O O . MET A 1 147 ? -3.104 2.437 9.813 1.00 95.25 147 MET A O 1
ATOM 1191 N N . TRP A 1 148 ? -1.414 1.019 10.196 1.00 94.88 148 TRP A N 1
ATOM 1192 C CA . TRP A 1 148 ? -2.223 -0.184 9.966 1.00 94.88 148 TRP A CA 1
ATOM 1193 C C . TRP A 1 148 ? -3.355 -0.343 10.985 1.00 94.88 148 TRP A C 1
ATOM 1195 O O . TRP A 1 148 ? -4.435 -0.806 10.618 1.00 94.88 148 TRP A O 1
ATOM 1205 N N . LEU A 1 149 ? -3.119 0.033 12.246 1.00 94.44 149 LEU A N 1
ATOM 1206 C CA . LEU A 1 149 ? -4.141 -0.001 13.287 1.00 94.44 149 LEU A CA 1
ATOM 1207 C C . LEU A 1 149 ? -5.220 1.061 13.040 1.00 94.44 149 LEU A C 1
ATOM 1209 O O . LEU A 1 149 ? -6.399 0.722 13.020 1.00 94.44 149 LEU A O 1
ATOM 1213 N N . ALA A 1 150 ? -4.820 2.303 12.754 1.00 93.44 150 ALA A N 1
ATOM 1214 C CA . ALA A 1 150 ? -5.734 3.391 12.408 1.00 93.44 150 ALA A CA 1
ATOM 1215 C C . ALA A 1 150 ? -6.561 3.067 11.155 1.00 93.44 150 ALA A C 1
ATOM 1217 O O . ALA A 1 150 ? -7.779 3.184 11.189 1.00 93.44 150 ALA A O 1
ATOM 1218 N N . HIS A 1 151 ? -5.931 2.568 10.086 1.00 93.06 151 HIS A N 1
ATOM 1219 C CA . HIS A 1 151 ? -6.625 2.096 8.883 1.00 93.06 151 HIS A CA 1
ATOM 1220 C C . HIS A 1 151 ? -7.668 1.024 9.222 1.00 93.06 151 HIS A C 1
ATOM 1222 O O . HIS A 1 151 ? -8.787 1.050 8.721 1.00 93.06 151 HIS A O 1
ATOM 1228 N N . ARG A 1 152 ? -7.312 0.050 10.069 1.00 92.38 152 ARG A N 1
ATOM 1229 C CA . ARG A 1 152 ? -8.221 -1.034 10.465 1.00 92.38 152 ARG A CA 1
ATOM 1230 C C . ARG A 1 152 ? -9.421 -0.526 11.266 1.00 92.38 152 ARG A C 1
ATOM 1232 O O . ARG A 1 152 ? -10.510 -1.057 11.086 1.00 92.38 152 ARG A O 1
ATOM 1239 N N . VAL A 1 153 ? -9.207 0.420 12.178 1.00 91.12 153 VAL A N 1
ATOM 1240 C CA . VAL A 1 153 ? -10.239 0.904 13.106 1.00 91.12 153 VAL A CA 1
ATOM 1241 C C . VAL A 1 153 ? -11.129 1.964 12.460 1.00 91.12 153 VAL A C 1
ATOM 1243 O O . VAL A 1 153 ? -12.346 1.891 12.587 1.00 91.12 153 VAL A O 1
ATOM 1246 N N . LEU A 1 154 ? -10.526 2.922 11.756 1.00 88.88 154 LEU A N 1
ATOM 1247 C CA . LEU A 1 154 ? -11.198 4.110 11.224 1.00 88.88 154 LEU A CA 1
ATOM 1248 C C . LEU A 1 154 ? -11.560 3.983 9.739 1.00 88.88 154 LEU A C 1
ATOM 1250 O O . LEU A 1 154 ? -12.312 4.796 9.219 1.00 88.88 154 LEU A O 1
ATOM 1254 N N . GLY A 1 155 ? -11.022 2.984 9.036 1.00 86.94 155 GLY A N 1
ATOM 1255 C CA . GLY A 1 155 ? -11.327 2.738 7.624 1.00 86.94 155 GLY A CA 1
ATOM 1256 C C . GLY A 1 155 ? -10.641 3.685 6.636 1.00 86.94 155 GLY A C 1
ATOM 1257 O O . GLY A 1 155 ? -10.851 3.536 5.433 1.00 86.94 155 GLY A O 1
ATOM 1258 N N . PHE A 1 156 ? -9.806 4.622 7.100 1.00 87.69 156 PHE A N 1
ATOM 1259 C CA . PHE A 1 156 ? -9.048 5.501 6.208 1.00 87.69 156 PHE A CA 1
ATOM 1260 C C . PHE A 1 156 ? -8.049 4.700 5.362 1.00 87.69 156 PHE A C 1
ATOM 1262 O O . PHE A 1 156 ? -7.255 3.943 5.935 1.00 87.69 156 PHE A O 1
ATOM 1269 N N . PRO A 1 157 ? -8.032 4.872 4.027 1.00 88.38 157 PRO A N 1
ATOM 1270 C CA . PRO A 1 157 ? -7.040 4.242 3.169 1.00 88.38 157 PRO A CA 1
ATOM 1271 C C . PRO A 1 157 ? -5.626 4.714 3.523 1.00 88.38 157 PRO A C 1
ATOM 1273 O O . PRO A 1 157 ? -5.403 5.820 4.013 1.00 88.38 157 PRO A O 1
ATOM 1276 N N . LEU A 1 158 ? -4.649 3.847 3.273 1.00 89.50 158 LEU A N 1
ATOM 1277 C CA . LEU A 1 158 ? -3.231 4.181 3.379 1.00 89.50 158 LEU A CA 1
ATOM 1278 C C . LEU A 1 158 ? -2.766 4.714 2.028 1.00 89.50 158 LEU A C 1
ATOM 1280 O O . LEU A 1 158 ? -2.910 3.999 1.035 1.00 89.50 158 LEU A O 1
ATOM 1284 N N . ALA A 1 159 ? -2.153 5.895 1.991 1.00 85.81 159 ALA A N 1
ATOM 1285 C CA . ALA A 1 159 ? -1.768 6.545 0.735 1.00 85.81 159 ALA A CA 1
ATOM 1286 C C . ALA A 1 159 ? -0.876 5.668 -0.165 1.00 85.81 159 ALA A C 1
ATOM 1288 O O . ALA A 1 159 ? -1.011 5.654 -1.383 1.00 85.81 159 ALA A O 1
ATOM 1289 N N . GLN A 1 160 ? -0.016 4.835 0.428 1.00 81.19 160 GLN A N 1
ATOM 1290 C CA . GLN A 1 160 ? 0.876 3.912 -0.289 1.00 81.19 160 GLN A CA 1
ATOM 1291 C C . GLN A 1 160 ? 0.142 2.754 -0.986 1.00 81.19 160 GLN A C 1
ATOM 1293 O O . GLN A 1 160 ? 0.737 2.031 -1.786 1.00 81.19 160 GLN A O 1
ATOM 1298 N N . PHE A 1 161 ? -1.125 2.535 -0.640 1.00 78.56 161 PHE A N 1
ATOM 1299 C CA . PHE A 1 161 ? -1.977 1.480 -1.186 1.00 78.56 161 PHE A CA 1
ATOM 1300 C C . PHE A 1 161 ? -3.265 2.027 -1.793 1.00 78.56 161 PHE A C 1
ATOM 1302 O O . PHE A 1 161 ? -4.104 1.235 -2.240 1.00 78.56 161 PHE A O 1
ATOM 1309 N N . SER A 1 162 ? -3.451 3.346 -1.772 1.00 68.88 162 SER A N 1
ATOM 1310 C CA . SER A 1 162 ? -4.674 3.918 -2.279 1.00 68.88 162 SER A CA 1
ATOM 1311 C C . SER A 1 162 ? -4.733 3.779 -3.790 1.00 68.88 162 SER A C 1
ATOM 1313 O O . SER A 1 162 ? -3.760 3.962 -4.519 1.00 68.88 162 SER A O 1
ATOM 1315 N N . ARG A 1 163 ? -5.903 3.354 -4.250 1.00 63.12 163 ARG A N 1
ATOM 1316 C CA . ARG A 1 163 ? -6.199 3.124 -5.656 1.00 63.12 163 ARG A CA 1
ATOM 1317 C C . ARG A 1 163 ? -6.801 4.409 -6.182 1.00 63.12 163 ARG A C 1
ATOM 1319 O O . ARG A 1 163 ? -7.856 4.764 -5.671 1.00 63.12 163 ARG A O 1
ATOM 1326 N N . LYS A 1 164 ? -6.217 5.002 -7.229 1.00 53.47 164 LYS A N 1
ATOM 1327 C CA . LYS A 1 164 ? -6.943 5.621 -8.360 1.00 53.47 164 LYS A CA 1
ATOM 1328 C C . LYS A 1 164 ? -5.963 6.202 -9.385 1.00 53.47 164 LYS A C 1
ATOM 1330 O O . LYS A 1 164 ? -5.295 7.201 -9.148 1.00 53.47 164 LYS A O 1
ATOM 1335 N N . VAL A 1 165 ? -5.942 5.599 -10.575 1.00 41.34 165 VAL A N 1
ATOM 1336 C CA . VAL A 1 165 ? -5.559 6.301 -11.808 1.00 41.34 165 VAL A CA 1
ATOM 1337 C C . VAL A 1 165 ? -6.796 6.992 -12.333 1.00 41.34 165 VAL A C 1
ATOM 1339 O O . VAL A 1 165 ? -7.827 6.355 -12.545 1.00 41.34 165 VAL A O 1
ATOM 1342 N N . LYS A 1 166 ? -6.643 8.277 -12.617 1.00 34.88 166 LYS A N 1
ATOM 1343 C CA . LYS A 1 166 ? -7.476 9.048 -13.529 1.00 34.88 166 LYS A CA 1
ATOM 1344 C C . LYS A 1 166 ? -7.738 8.263 -14.823 1.00 34.88 166 LYS A C 1
ATOM 1346 O O . LYS A 1 166 ? -6.798 7.891 -15.526 1.00 34.88 166 LYS A O 1
ATOM 1351 N N . ALA A 1 167 ? -9.006 8.071 -15.184 1.00 32.56 167 ALA A N 1
ATOM 1352 C CA . ALA A 1 167 ? -9.349 7.867 -16.586 1.00 32.56 167 ALA A CA 1
ATOM 1353 C C . ALA A 1 167 ? -8.827 9.093 -17.353 1.00 32.56 167 ALA A C 1
ATOM 1355 O O . ALA A 1 167 ? -9.210 10.229 -17.077 1.00 32.56 167 ALA A O 1
ATOM 1356 N N . SER A 1 168 ? -7.850 8.852 -18.222 1.00 33.31 168 SER A N 1
ATOM 1357 C CA . SER A 1 168 ? -7.143 9.860 -19.003 1.00 33.31 168 SER A CA 1
ATOM 1358 C C . SER A 1 168 ? -8.126 10.719 -19.801 1.00 33.31 168 SER A C 1
ATOM 1360 O O . SER A 1 168 ? -8.777 10.229 -20.721 1.00 33.31 168 SER A O 1
ATOM 1362 N N . GLY A 1 169 ? -8.206 12.007 -19.464 1.00 31.45 169 GLY A N 1
ATOM 1363 C CA . GLY A 1 169 ? -8.623 13.032 -20.411 1.00 31.45 169 GLY A CA 1
ATOM 1364 C C . GLY A 1 169 ? -7.474 13.241 -21.390 1.00 31.45 169 GLY A C 1
ATOM 1365 O O . GLY A 1 169 ? -6.367 13.598 -20.990 1.00 31.45 169 GLY A O 1
ATOM 1366 N N . THR A 1 170 ? -7.742 12.944 -22.652 1.00 31.09 170 THR A N 1
ATOM 1367 C CA . THR A 1 170 ? -6.874 13.040 -23.823 1.00 31.09 170 THR A CA 1
ATOM 1368 C C . THR A 1 170 ? -5.977 14.281 -23.800 1.00 31.09 170 THR A C 1
ATOM 1370 O O . THR A 1 170 ? -6.453 15.411 -23.717 1.00 31.09 170 THR A O 1
ATOM 1373 N N . VAL A 1 171 ? -4.665 14.072 -23.926 1.00 32.78 171 VAL A N 1
ATOM 1374 C CA . VAL A 1 171 ? -3.698 15.144 -24.180 1.00 32.78 171 VAL A CA 1
ATOM 1375 C C . VAL A 1 171 ? -3.924 15.644 -25.606 1.00 32.78 171 VAL A C 1
ATOM 1377 O O . VAL A 1 171 ? -3.665 14.917 -26.564 1.00 32.78 171 VAL A O 1
ATOM 1380 N N . ALA A 1 172 ? -4.389 16.883 -25.757 1.00 28.09 172 ALA A N 1
ATOM 1381 C CA . ALA A 1 172 ? -4.227 17.606 -27.009 1.00 28.09 172 ALA A CA 1
ATOM 1382 C C . ALA A 1 172 ? -2.737 17.943 -27.162 1.00 28.09 172 ALA A C 1
ATOM 1384 O O . ALA A 1 172 ? -2.175 18.725 -26.395 1.00 28.09 172 ALA A O 1
ATOM 1385 N N . ALA A 1 173 ? -2.089 17.301 -28.131 1.00 31.11 173 ALA A N 1
ATOM 1386 C CA . ALA A 1 173 ? -0.744 17.634 -28.562 1.00 31.11 173 ALA A CA 1
ATOM 1387 C C . ALA A 1 173 ? -0.743 19.053 -29.153 1.00 31.11 173 ALA A C 1
ATOM 1389 O O . ALA A 1 173 ? -1.235 19.266 -30.259 1.00 31.11 173 ALA A O 1
ATOM 1390 N N . ALA A 1 174 ? -0.194 20.021 -28.421 1.00 31.72 174 ALA A N 1
ATOM 1391 C CA . ALA A 1 174 ? 0.162 21.318 -28.978 1.00 31.72 174 ALA A CA 1
ATOM 1392 C C . ALA A 1 174 ? 1.638 21.281 -29.392 1.00 31.72 174 ALA A C 1
ATOM 1394 O O . ALA A 1 174 ? 2.538 21.113 -28.568 1.00 31.72 174 ALA A O 1
ATOM 1395 N N . SER A 1 175 ? 1.844 21.373 -30.703 1.00 31.70 175 SER A N 1
ATOM 1396 C CA . SER A 1 175 ? 3.121 21.358 -31.403 1.00 31.70 175 SER A CA 1
ATOM 1397 C C . SER A 1 175 ? 4.117 22.386 -30.870 1.00 31.70 175 SER A C 1
ATOM 1399 O O . SER A 1 175 ? 3.811 23.568 -30.729 1.00 31.70 175 SER A O 1
ATOM 1401 N N . ILE A 1 176 ? 5.353 21.931 -30.679 1.00 31.41 176 ILE A N 1
ATOM 1402 C CA . ILE A 1 176 ? 6.531 22.783 -30.534 1.00 31.41 176 ILE A CA 1
ATOM 1403 C C . ILE A 1 176 ? 6.880 23.296 -31.935 1.00 31.41 176 ILE A C 1
ATOM 1405 O O . ILE A 1 176 ? 7.369 22.533 -32.767 1.00 31.41 176 ILE A O 1
ATOM 1409 N N . ALA A 1 177 ? 6.629 24.577 -32.201 1.00 29.92 177 ALA A N 1
ATOM 1410 C CA . ALA A 1 177 ? 7.267 25.295 -33.297 1.00 29.92 177 ALA A CA 1
ATOM 1411 C C . ALA A 1 177 ? 8.408 26.134 -32.715 1.00 29.92 177 ALA A C 1
ATOM 1413 O O . ALA A 1 177 ? 8.205 26.996 -31.862 1.00 29.92 177 ALA A O 1
ATOM 1414 N N . ALA A 1 178 ? 9.619 25.811 -33.155 1.00 32.72 178 ALA A N 1
ATOM 1415 C CA . ALA A 1 178 ? 10.833 26.536 -32.851 1.00 32.72 178 ALA A CA 1
ATOM 1416 C C . ALA A 1 178 ? 10.809 27.930 -33.491 1.00 32.72 178 ALA A C 1
ATOM 1418 O O . ALA A 1 178 ? 10.581 28.035 -34.693 1.00 32.72 178 ALA A O 1
ATOM 1419 N N . THR A 1 179 ? 11.184 28.954 -32.724 1.00 30.25 179 THR A N 1
ATOM 1420 C CA . THR A 1 179 ? 11.848 30.130 -33.292 1.00 30.25 179 THR A CA 1
ATOM 1421 C C . THR A 1 179 ? 13.000 30.535 -32.388 1.00 30.25 179 THR A C 1
ATOM 1423 O O . THR A 1 179 ? 12.833 31.087 -31.303 1.00 30.25 179 THR A O 1
ATOM 1426 N N . SER A 1 180 ? 14.190 30.206 -32.865 1.00 33.97 180 SER A N 1
ATOM 1427 C CA . SER A 1 180 ? 15.480 30.723 -32.443 1.00 33.97 180 SER A CA 1
ATOM 1428 C C . SER A 1 180 ? 15.497 32.245 -32.576 1.00 33.97 180 SER A C 1
ATOM 1430 O O . SER A 1 180 ? 15.179 32.755 -33.647 1.00 33.97 180 SER A O 1
ATOM 1432 N N . SER A 1 181 ? 15.945 32.969 -31.551 1.00 33.31 181 SER A N 1
ATOM 1433 C CA . SER A 1 181 ? 16.697 34.218 -31.728 1.00 33.31 181 SER A CA 1
ATOM 1434 C C . SER A 1 181 ? 17.481 34.544 -30.465 1.00 33.31 181 SER A C 1
ATOM 1436 O O . SER A 1 181 ? 16.976 34.544 -29.347 1.00 33.31 181 SER A O 1
ATOM 1438 N N . SER A 1 182 ? 18.765 34.740 -30.698 1.00 28.67 182 SER A N 1
ATOM 1439 C CA . SER A 1 182 ? 19.849 34.999 -29.772 1.00 28.67 182 SER A CA 1
ATOM 1440 C C . SER A 1 182 ? 19.916 36.455 -29.299 1.00 28.67 182 SER A C 1
ATOM 1442 O O . SER A 1 182 ? 19.540 37.359 -30.037 1.00 28.67 182 SER A O 1
ATOM 1444 N N . ALA A 1 183 ? 20.625 36.626 -28.178 1.00 28.34 183 ALA A N 1
ATOM 1445 C CA . ALA A 1 183 ? 21.649 37.653 -27.946 1.00 28.34 183 ALA A CA 1
ATOM 1446 C C . ALA A 1 183 ? 21.297 38.900 -27.088 1.00 28.34 183 ALA A C 1
ATOM 1448 O O . ALA A 1 183 ? 20.665 39.848 -27.533 1.00 28.34 183 ALA A O 1
ATOM 1449 N N . THR A 1 184 ? 21.968 38.916 -25.925 1.00 25.77 184 THR A N 1
ATOM 1450 C CA . THR A 1 184 ? 22.746 40.011 -25.289 1.00 25.77 184 THR A CA 1
ATOM 1451 C C . THR A 1 184 ? 22.106 41.129 -24.448 1.00 25.77 184 THR A C 1
ATOM 1453 O O . THR A 1 184 ? 21.273 41.895 -24.905 1.00 25.77 184 THR A O 1
ATOM 1456 N N . ALA A 1 185 ? 22.759 41.303 -23.284 1.00 27.09 185 ALA A N 1
ATOM 1457 C CA . ALA A 1 185 ? 23.191 42.551 -22.635 1.00 27.09 185 ALA A CA 1
ATOM 1458 C C . ALA A 1 185 ? 22.273 43.275 -21.617 1.00 27.09 185 ALA A C 1
ATOM 1460 O O . ALA A 1 185 ? 21.397 44.049 -21.967 1.00 27.09 185 ALA A O 1
ATOM 1461 N N . THR A 1 186 ? 22.656 43.088 -20.344 1.00 24.88 186 THR A N 1
ATOM 1462 C CA . THR A 1 186 ? 23.082 44.123 -19.369 1.00 24.88 186 THR A CA 1
ATOM 1463 C C . THR A 1 186 ? 22.072 45.105 -18.741 1.00 24.88 186 THR A C 1
ATOM 1465 O O . THR A 1 186 ? 21.269 45.755 -19.397 1.00 24.88 186 THR A O 1
ATOM 1468 N N . SER A 1 187 ? 22.330 45.330 -17.441 1.00 28.34 187 SER A N 1
ATOM 1469 C CA . SER A 1 187 ? 22.067 46.506 -16.581 1.00 28.34 187 SER A CA 1
ATOM 1470 C C . SER A 1 187 ? 20.713 46.668 -15.870 1.00 28.34 187 SER A C 1
ATOM 1472 O O . SER A 1 187 ? 19.716 47.087 -16.436 1.00 28.34 187 SER A O 1
ATOM 1474 N N . SER A 1 188 ? 20.768 46.412 -14.558 1.00 29.50 188 SER A N 1
ATOM 1475 C CA . SER A 1 188 ? 20.477 47.346 -13.457 1.00 29.50 188 SER A CA 1
ATOM 1476 C C . SER A 1 188 ? 19.411 48.433 -13.658 1.00 29.50 188 SER A C 1
ATOM 1478 O O . SER A 1 188 ? 19.632 49.398 -14.380 1.00 29.50 188 SER A O 1
ATOM 1480 N N . SER A 1 189 ? 18.366 48.420 -12.831 1.00 29.09 189 SER A N 1
ATOM 1481 C CA . SER A 1 189 ? 18.153 49.439 -11.783 1.00 29.09 189 SER A CA 1
ATOM 1482 C C . SER A 1 189 ? 16.827 49.200 -11.060 1.00 29.09 189 SER A C 1
ATOM 1484 O O . SER A 1 189 ? 15.799 48.887 -11.652 1.00 29.09 189 SER A O 1
ATOM 1486 N N . ALA A 1 190 ? 16.890 49.314 -9.739 1.00 35.50 190 ALA A N 1
ATOM 1487 C CA . ALA A 1 190 ? 15.744 49.330 -8.856 1.00 35.50 190 ALA A CA 1
ATOM 1488 C C . ALA A 1 190 ? 15.104 50.720 -8.880 1.00 35.50 190 ALA A C 1
ATOM 1490 O O . ALA A 1 190 ? 15.810 51.716 -8.724 1.00 35.50 190 ALA A O 1
ATOM 1491 N N . THR A 1 191 ? 13.779 50.803 -8.970 1.00 29.66 191 THR A N 1
ATOM 1492 C CA . THR A 1 191 ? 13.025 51.910 -8.366 1.00 29.66 191 THR A CA 1
ATOM 1493 C C . THR A 1 191 ? 11.617 51.435 -8.025 1.00 29.66 191 THR A C 1
ATOM 1495 O O . THR A 1 191 ? 10.899 50.901 -8.865 1.00 29.66 191 THR A O 1
ATOM 1498 N N . ALA A 1 192 ? 11.251 51.599 -6.758 1.00 33.56 192 ALA A N 1
ATOM 1499 C CA . ALA A 1 192 ? 9.918 51.356 -6.237 1.00 33.56 192 ALA A CA 1
ATOM 1500 C C . ALA A 1 192 ? 8.978 52.504 -6.625 1.00 33.56 192 ALA A C 1
ATOM 1502 O O . ALA A 1 192 ? 9.348 53.668 -6.491 1.00 33.56 192 ALA A O 1
ATOM 1503 N N . THR A 1 193 ? 7.739 52.200 -7.010 1.00 29.09 193 THR A N 1
ATOM 1504 C CA . THR A 1 193 ? 6.607 53.115 -6.806 1.00 29.09 193 THR A CA 1
ATOM 1505 C C . THR A 1 193 ? 5.323 52.311 -6.612 1.00 29.09 193 THR A C 1
ATOM 1507 O O . THR A 1 193 ? 4.947 51.469 -7.421 1.00 29.09 193 THR A O 1
ATOM 1510 N N . THR A 1 194 ? 4.692 52.572 -5.477 1.00 35.72 194 THR A N 1
ATOM 1511 C CA . THR A 1 194 ? 3.397 52.106 -4.985 1.00 35.72 194 THR A CA 1
ATOM 1512 C C . THR A 1 194 ? 2.237 52.617 -5.842 1.00 35.72 194 THR A C 1
ATOM 1514 O O . THR A 1 194 ? 2.184 53.802 -6.143 1.00 35.72 194 THR A O 1
ATOM 1517 N N . THR A 1 195 ? 1.245 51.768 -6.126 1.00 31.22 195 THR A N 1
ATOM 1518 C CA . THR A 1 195 ? -0.169 52.177 -6.255 1.00 31.22 195 THR A CA 1
ATOM 1519 C C . THR A 1 195 ? -1.085 51.025 -5.841 1.00 31.22 195 THR A C 1
ATOM 1521 O O . THR A 1 195 ? -0.978 49.897 -6.312 1.00 31.22 195 THR A O 1
ATOM 1524 N N . SER A 1 196 ? -1.957 51.330 -4.890 1.00 38.34 196 SER A N 1
ATOM 1525 C CA . SER A 1 196 ? -2.999 50.500 -4.299 1.00 38.34 196 SER A CA 1
ATOM 1526 C C . SER A 1 196 ? -4.336 50.746 -5.010 1.00 38.34 196 SER A C 1
ATOM 1528 O O . SER A 1 196 ? -4.670 51.894 -5.293 1.00 38.34 196 SER A O 1
ATOM 1530 N N . GLY A 1 197 ? -5.137 49.697 -5.241 1.00 31.45 197 GLY A N 1
ATOM 1531 C CA . GLY A 1 197 ? -6.540 49.864 -5.643 1.00 31.45 197 GLY A CA 1
ATOM 1532 C C . GLY A 1 197 ? -7.250 48.619 -6.191 1.00 31.45 197 GLY A C 1
ATOM 1533 O O . GLY A 1 197 ? -6.977 48.200 -7.306 1.00 31.45 197 GLY A O 1
ATOM 1534 N N . ALA A 1 198 ? -8.235 48.134 -5.421 1.00 32.22 198 ALA A N 1
ATOM 1535 C CA . ALA A 1 198 ? -9.402 47.320 -5.807 1.00 32.22 198 ALA A CA 1
ATOM 1536 C C . ALA A 1 198 ? -9.210 45.832 -6.194 1.00 32.22 198 ALA A C 1
ATOM 1538 O O . ALA A 1 198 ? -9.059 45.474 -7.358 1.00 32.22 198 ALA A O 1
ATOM 1539 N N . ALA A 1 199 ? -9.395 44.943 -5.210 1.00 36.69 199 ALA A N 1
ATOM 1540 C CA . ALA A 1 199 ? -9.653 43.515 -5.409 1.00 36.69 199 ALA A CA 1
ATOM 1541 C C . ALA A 1 199 ? -10.853 43.085 -4.546 1.00 36.69 199 ALA A C 1
ATOM 1543 O O . ALA A 1 199 ? -10.674 42.599 -3.433 1.00 36.69 199 ALA A O 1
ATOM 1544 N N . SER A 1 200 ? -12.077 43.288 -5.044 1.00 45.44 200 SER A N 1
ATOM 1545 C CA . SER A 1 200 ? -13.296 42.840 -4.339 1.00 45.44 200 SER A CA 1
ATOM 1546 C C . SER A 1 200 ? -14.326 42.138 -5.231 1.00 45.44 200 SER A C 1
ATOM 1548 O O . SER A 1 200 ? -15.405 41.805 -4.757 1.00 45.44 200 SER A O 1
ATOM 1550 N N . THR A 1 201 ? -14.015 41.862 -6.501 1.00 43.72 201 THR A N 1
ATOM 1551 C CA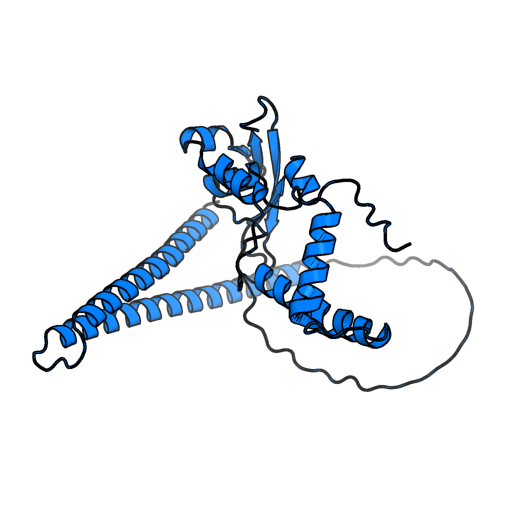 . THR A 1 201 ? -14.983 41.268 -7.452 1.00 43.72 201 THR A CA 1
ATOM 1552 C C . THR A 1 201 ? -14.678 39.806 -7.808 1.00 43.72 201 THR A C 1
ATOM 1554 O O . THR A 1 201 ? -15.466 39.156 -8.485 1.00 43.72 201 THR A O 1
ATOM 1557 N N . SER A 1 202 ? -13.553 39.250 -7.349 1.00 51.59 202 SER A N 1
ATOM 1558 C CA . SER A 1 202 ? -13.081 37.917 -7.754 1.00 51.59 202 SER A CA 1
ATOM 1559 C C . SER A 1 202 ? -13.570 36.764 -6.872 1.00 51.59 202 SER A C 1
ATOM 1561 O O . SER A 1 202 ? -13.574 35.626 -7.321 1.00 51.59 202 SER A O 1
ATOM 1563 N N . THR A 1 203 ? -14.018 37.011 -5.641 1.00 44.06 203 THR A N 1
ATOM 1564 C CA . THR A 1 203 ? -14.375 35.935 -4.697 1.00 44.06 203 THR A CA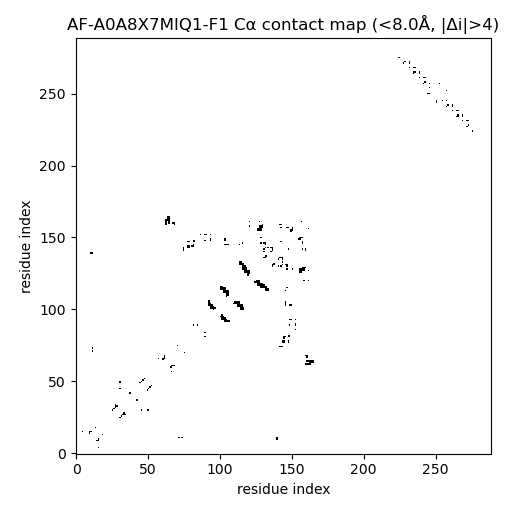 1
ATOM 1565 C C . THR A 1 203 ? -15.780 35.371 -4.911 1.00 44.06 203 THR A C 1
ATOM 1567 O O . THR A 1 203 ? -15.968 34.161 -4.813 1.00 44.06 203 THR A O 1
ATOM 1570 N N . ALA A 1 204 ? -16.761 36.201 -5.279 1.00 39.47 204 ALA A N 1
ATOM 1571 C CA . ALA A 1 204 ? -18.136 35.743 -5.518 1.00 39.47 204 ALA A CA 1
ATOM 1572 C C . ALA A 1 204 ? -18.278 34.923 -6.817 1.00 39.47 204 ALA A C 1
ATOM 1574 O O . ALA A 1 204 ? -18.988 33.920 -6.842 1.00 39.47 204 ALA A O 1
ATOM 1575 N N . ALA A 1 205 ? -17.555 35.301 -7.877 1.00 39.06 205 ALA A N 1
ATOM 1576 C CA . ALA A 1 205 ? -17.555 34.576 -9.151 1.00 39.06 205 ALA A CA 1
ATOM 1577 C C . ALA A 1 205 ? -16.851 33.209 -9.053 1.00 39.06 205 ALA A C 1
ATOM 1579 O O . ALA A 1 205 ? -17.278 32.251 -9.690 1.00 39.06 205 ALA A O 1
ATOM 1580 N N . VAL A 1 206 ? -15.810 33.104 -8.217 1.00 47.44 206 VAL A N 1
ATOM 1581 C CA . VAL A 1 206 ? -15.095 31.844 -7.947 1.00 47.44 206 VAL A CA 1
ATOM 1582 C C . VAL A 1 206 ? -15.928 30.898 -7.072 1.00 47.44 206 VAL A C 1
ATOM 1584 O O . VAL A 1 206 ? -15.903 29.688 -7.278 1.00 47.44 206 VAL A O 1
ATOM 1587 N N . ALA A 1 207 ? -16.721 31.428 -6.135 1.00 41.00 207 ALA A N 1
ATOM 1588 C CA . ALA A 1 207 ? -17.631 30.618 -5.325 1.00 41.00 207 ALA A CA 1
ATOM 1589 C C . ALA A 1 207 ? -18.816 30.069 -6.148 1.00 41.00 207 ALA A C 1
ATOM 1591 O O . ALA A 1 207 ? -19.170 28.897 -6.017 1.00 41.00 207 ALA A O 1
ATOM 1592 N N . ALA A 1 208 ? -19.390 30.875 -7.047 1.00 42.59 208 ALA A N 1
ATOM 1593 C CA . ALA A 1 208 ? -20.468 30.436 -7.937 1.00 42.59 208 ALA A CA 1
ATOM 1594 C C . ALA A 1 208 ? -19.995 29.371 -8.945 1.00 42.59 208 ALA A C 1
ATOM 1596 O O . ALA A 1 208 ? -20.655 28.345 -9.099 1.00 42.59 208 ALA A O 1
ATOM 1597 N N . SER A 1 209 ? -18.811 29.549 -9.544 1.00 51.75 209 SER A N 1
ATOM 1598 C CA . SER A 1 209 ? -18.235 28.554 -10.459 1.00 51.75 209 SER A CA 1
ATOM 1599 C C . SER A 1 209 ? -17.835 27.254 -9.752 1.00 51.75 209 SER A C 1
ATOM 1601 O O . SER A 1 209 ? -17.995 26.179 -10.325 1.00 51.75 209 SER A O 1
ATOM 1603 N N . SER A 1 210 ? -17.402 27.311 -8.484 1.00 53.84 210 SER A N 1
ATOM 1604 C CA . SER A 1 210 ? -17.157 26.100 -7.682 1.00 53.84 210 SER A CA 1
ATOM 1605 C C . SER A 1 210 ? -18.433 25.317 -7.347 1.00 53.84 210 SER A C 1
ATOM 1607 O O . SER A 1 210 ? -18.384 24.095 -7.236 1.00 53.84 210 SER A O 1
ATOM 1609 N N . SER A 1 211 ? -19.576 26.001 -7.227 1.00 55.78 211 SER A N 1
ATOM 1610 C CA . SER A 1 211 ? -20.878 25.383 -6.940 1.00 55.78 211 SER A CA 1
ATOM 1611 C C . SER A 1 211 ? -21.449 24.668 -8.170 1.00 55.78 211 SER A C 1
ATOM 1613 O O . SER A 1 211 ? -21.924 23.536 -8.078 1.00 55.78 211 SER A O 1
ATOM 1615 N N . GLU A 1 212 ? -21.341 25.290 -9.346 1.00 59.44 212 GLU A N 1
ATOM 1616 C CA .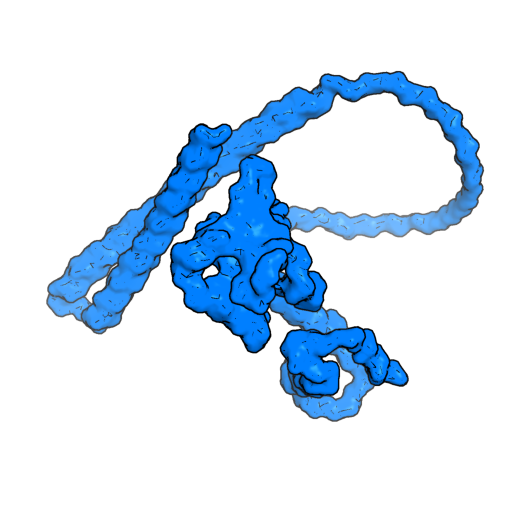 GLU A 1 212 ? -21.766 24.687 -10.615 1.00 59.44 212 GLU A CA 1
ATOM 1617 C C . GLU A 1 212 ? -20.885 23.495 -11.013 1.00 59.44 212 GLU A C 1
ATOM 1619 O O . GLU A 1 212 ? -21.401 22.462 -11.446 1.00 59.44 212 GLU A O 1
ATOM 1624 N N . GLU A 1 213 ? -19.569 23.590 -10.796 1.00 58.84 213 GLU A N 1
ATOM 1625 C CA . GLU A 1 213 ? -18.648 22.473 -11.024 1.00 58.84 213 GLU A CA 1
ATOM 1626 C C . GLU A 1 213 ? -18.929 21.313 -10.055 1.00 58.84 213 GLU A C 1
ATOM 1628 O O . GLU A 1 213 ? -18.976 20.157 -10.475 1.00 58.84 213 GLU A O 1
ATOM 1633 N N . ALA A 1 214 ? -19.225 21.601 -8.781 1.00 56.62 214 ALA A N 1
ATOM 1634 C CA . ALA A 1 214 ? -19.630 20.583 -7.811 1.00 56.62 214 ALA A CA 1
ATOM 1635 C C . ALA A 1 214 ? -20.947 19.886 -8.207 1.00 56.62 214 ALA A C 1
ATOM 1637 O O . ALA A 1 214 ? -21.051 18.660 -8.113 1.00 56.62 214 ALA A O 1
ATOM 1638 N N . ALA A 1 215 ? -21.933 20.636 -8.709 1.00 63.34 215 ALA A N 1
ATOM 1639 C CA . ALA A 1 215 ? -23.195 20.079 -9.195 1.00 63.34 215 ALA A CA 1
ATOM 1640 C C . ALA A 1 215 ? -23.001 19.203 -10.447 1.00 63.34 215 ALA A C 1
ATOM 1642 O O . ALA A 1 215 ? -23.620 18.139 -10.567 1.00 63.34 215 ALA A O 1
ATOM 1643 N N . ARG A 1 216 ? -22.103 19.601 -11.360 1.00 70.56 216 ARG A N 1
ATOM 1644 C CA . ARG A 1 216 ? -21.750 18.805 -12.544 1.00 70.56 216 ARG A CA 1
ATOM 1645 C C . ARG A 1 216 ? -21.076 17.492 -12.153 1.00 70.56 216 ARG A C 1
ATOM 1647 O O . ARG A 1 216 ? -21.514 16.433 -12.598 1.00 70.56 216 ARG A O 1
ATOM 1654 N N . VAL A 1 217 ? -20.098 17.547 -11.251 1.00 66.75 217 VAL A N 1
ATOM 1655 C CA . VAL A 1 217 ? -19.397 16.365 -10.725 1.00 66.75 217 VAL A CA 1
ATOM 1656 C C . VAL A 1 217 ? -20.363 15.418 -10.004 1.00 66.75 217 VAL A C 1
ATOM 1658 O O . VAL A 1 217 ? -20.296 14.199 -10.180 1.00 66.75 217 VAL A O 1
ATOM 1661 N N . GLN A 1 218 ? -21.318 15.948 -9.235 1.00 67.62 218 GLN A N 1
ATOM 1662 C CA . GLN A 1 218 ? -22.334 15.131 -8.569 1.00 67.62 218 GLN A CA 1
ATOM 1663 C C . GLN A 1 218 ? -23.275 14.436 -9.569 1.00 67.62 218 GLN A C 1
ATOM 1665 O O . GLN A 1 218 ? -23.628 13.269 -9.375 1.00 67.62 218 GLN A O 1
ATOM 1670 N N . SER A 1 219 ? -23.644 15.117 -10.657 1.00 69.31 219 SER A N 1
ATOM 1671 C CA . SER A 1 219 ? -24.449 14.550 -11.745 1.00 69.31 219 SER A CA 1
ATOM 1672 C C . SER A 1 219 ? -23.705 13.438 -12.496 1.00 69.31 219 SER A C 1
ATOM 1674 O O . SER A 1 219 ? -24.242 12.341 -12.665 1.00 69.31 219 SER A O 1
ATOM 1676 N N . GLU A 1 220 ? -22.443 13.669 -12.867 1.00 70.00 220 GLU A N 1
ATOM 1677 C CA . GLU A 1 220 ? -21.585 12.673 -13.527 1.00 70.00 220 GLU A CA 1
ATOM 1678 C C . GLU A 1 220 ? -21.371 11.435 -12.643 1.00 70.00 220 GLU A C 1
ATOM 1680 O O . GLU A 1 220 ? -21.483 10.294 -13.101 1.00 70.00 220 GLU A O 1
ATOM 1685 N N . ARG A 1 221 ? -21.166 11.642 -11.338 1.00 67.62 221 ARG A N 1
ATOM 1686 C CA . ARG A 1 221 ? -21.085 10.563 -10.346 1.00 67.62 221 ARG A CA 1
ATOM 1687 C C . ARG A 1 221 ? -22.381 9.758 -10.267 1.00 67.62 221 ARG A C 1
ATOM 1689 O O . ARG A 1 221 ? -22.335 8.528 -10.220 1.00 67.62 221 ARG A O 1
ATOM 1696 N N . MET A 1 222 ? -23.535 10.423 -10.246 1.00 71.88 222 MET A N 1
ATOM 1697 C CA . MET A 1 222 ? -24.834 9.750 -10.199 1.00 71.88 222 MET A CA 1
ATOM 1698 C C . MET A 1 222 ? -25.090 8.934 -11.474 1.00 71.88 222 MET A C 1
ATOM 1700 O O . MET A 1 222 ? -25.584 7.809 -11.395 1.00 71.88 222 MET A O 1
ATOM 1704 N N . GLN A 1 223 ? -24.673 9.437 -12.638 1.00 77.31 223 GLN A N 1
ATOM 1705 C CA . GLN A 1 223 ? -24.711 8.685 -13.896 1.00 77.31 223 GLN A CA 1
ATOM 1706 C C . GLN A 1 223 ? -23.799 7.451 -13.861 1.00 77.31 223 GLN A C 1
ATOM 1708 O O . GLN A 1 223 ? -24.230 6.368 -14.257 1.00 77.31 223 GLN A O 1
ATOM 1713 N N . ALA A 1 224 ? -22.580 7.572 -13.326 1.00 76.12 224 ALA A N 1
ATOM 1714 C CA . ALA A 1 224 ? -21.662 6.442 -13.179 1.00 76.12 224 ALA A CA 1
ATOM 1715 C C . ALA A 1 224 ? -22.208 5.361 -12.229 1.00 76.12 224 ALA A C 1
ATOM 1717 O O . ALA A 1 224 ? -22.116 4.170 -12.525 1.00 76.12 224 ALA A O 1
ATOM 1718 N N . LEU A 1 225 ? -22.833 5.754 -11.114 1.00 75.44 225 LEU A N 1
ATOM 1719 C CA . LEU A 1 225 ? -23.487 4.812 -10.198 1.00 75.44 225 LEU A CA 1
ATOM 1720 C C . LEU A 1 225 ? -24.660 4.084 -10.866 1.00 75.44 225 LEU A C 1
ATOM 1722 O O . LEU A 1 225 ? -24.770 2.865 -10.742 1.00 75.44 225 LEU A O 1
ATOM 1726 N N . ASN A 1 226 ? -25.492 4.802 -11.622 1.00 76.19 226 ASN A N 1
ATOM 1727 C CA . ASN A 1 226 ? -26.588 4.201 -12.384 1.00 76.19 226 ASN A CA 1
ATOM 1728 C C . ASN A 1 226 ? -26.076 3.221 -13.450 1.00 76.19 226 ASN A C 1
ATOM 1730 O O . ASN A 1 226 ? -26.662 2.154 -13.634 1.00 76.19 226 ASN A O 1
ATOM 1734 N N . ALA A 1 227 ? -24.949 3.529 -14.100 1.00 82.88 227 ALA A N 1
ATOM 1735 C CA . ALA A 1 227 ? -24.300 2.607 -15.025 1.00 82.88 227 ALA A CA 1
ATOM 1736 C C . ALA A 1 227 ? -23.855 1.316 -14.313 1.00 82.88 227 ALA A C 1
ATOM 1738 O O . ALA A 1 227 ? -24.164 0.225 -14.789 1.00 82.88 227 ALA A O 1
ATOM 1739 N N . VAL A 1 228 ? -23.223 1.412 -13.137 1.00 79.38 228 VAL A N 1
ATOM 1740 C CA . VAL A 1 228 ? -22.792 0.237 -12.350 1.00 79.38 228 VAL A CA 1
ATOM 1741 C C . VAL A 1 228 ? -23.979 -0.618 -11.900 1.00 79.38 228 VAL A C 1
ATOM 1743 O O . VAL A 1 228 ? -23.912 -1.845 -11.984 1.00 79.38 228 VAL A O 1
ATOM 1746 N N . PHE A 1 229 ? -25.085 -0.002 -11.470 1.00 79.12 229 PHE A N 1
ATOM 1747 C CA . PHE A 1 229 ? -26.309 -0.746 -11.158 1.00 79.12 229 PHE A CA 1
ATOM 1748 C C . PHE A 1 229 ? -26.866 -1.467 -12.389 1.00 79.12 229 PHE A C 1
ATOM 1750 O O . PHE A 1 229 ? -27.181 -2.653 -12.300 1.00 79.12 229 PHE A O 1
ATOM 1757 N N . SER A 1 230 ? -26.881 -0.809 -13.552 1.00 82.94 230 SER A N 1
ATOM 1758 C CA . SER A 1 230 ? -27.329 -1.446 -14.794 1.00 82.94 230 SER A CA 1
ATOM 1759 C C . SER A 1 230 ? -26.456 -2.643 -15.200 1.00 82.94 230 SER A C 1
ATOM 1761 O O . SER A 1 230 ? -26.976 -3.655 -15.667 1.00 82.94 230 SER A O 1
ATOM 1763 N N . GLU A 1 231 ? -25.139 -2.582 -14.976 1.00 83.81 231 GLU A N 1
ATOM 1764 C CA . GLU A 1 231 ? -24.223 -3.701 -15.238 1.00 83.81 231 GLU A CA 1
ATOM 1765 C C . GLU A 1 231 ? -24.412 -4.848 -14.235 1.00 83.81 231 GLU A C 1
ATOM 1767 O O . GLU A 1 231 ? -24.400 -6.020 -14.614 1.00 83.81 231 GLU A O 1
ATOM 1772 N N . SER A 1 232 ? -24.672 -4.536 -12.963 1.00 81.69 232 SER A N 1
ATOM 1773 C CA . SER A 1 232 ? -25.051 -5.534 -11.956 1.00 81.69 232 SER A CA 1
ATOM 1774 C C . SER A 1 232 ? -26.340 -6.275 -12.341 1.00 81.69 232 SER A C 1
ATOM 1776 O O . SER A 1 232 ? -26.415 -7.500 -12.200 1.00 81.69 232 SER A O 1
ATOM 1778 N N . ASP A 1 233 ? -27.332 -5.565 -12.880 1.00 84.00 233 ASP A N 1
ATOM 1779 C CA . ASP A 1 233 ? -28.587 -6.166 -13.345 1.00 84.00 233 ASP A CA 1
ATOM 1780 C C . ASP A 1 233 ? -28.385 -7.028 -14.601 1.00 84.00 233 ASP A C 1
ATOM 1782 O O . ASP A 1 233 ? -28.968 -8.112 -14.711 1.00 84.00 233 ASP A O 1
ATOM 1786 N N . LYS A 1 234 ? -27.494 -6.622 -15.518 1.00 86.56 234 LYS A N 1
ATOM 1787 C CA . LYS A 1 234 ? -27.078 -7.459 -16.660 1.00 86.56 234 LYS A CA 1
ATOM 1788 C C . LYS A 1 234 ? -26.391 -8.745 -16.205 1.00 86.56 234 LYS A C 1
ATOM 1790 O O . LYS A 1 234 ? -26.658 -9.813 -16.747 1.00 86.56 234 LYS A O 1
ATOM 1795 N N . LEU A 1 235 ? -25.534 -8.685 -15.189 1.00 83.31 235 LEU A N 1
ATOM 1796 C CA . LEU A 1 235 ? -24.905 -9.890 -14.642 1.00 83.31 235 LEU A CA 1
ATOM 1797 C C . LEU A 1 235 ? -25.919 -10.817 -13.970 1.00 83.31 235 LEU A C 1
ATOM 1799 O O . LEU A 1 235 ? -25.800 -12.039 -14.087 1.00 83.31 235 LEU A O 1
ATOM 1803 N N . ALA A 1 236 ? -26.941 -10.263 -13.315 1.00 82.88 236 ALA A N 1
ATOM 1804 C CA . ALA A 1 236 ? -28.034 -11.052 -12.757 1.00 82.88 236 ALA A CA 1
ATOM 1805 C C . ALA A 1 236 ? -28.837 -11.767 -13.857 1.00 82.88 236 ALA A C 1
ATOM 1807 O O . ALA A 1 236 ? -29.105 -12.967 -13.739 1.00 82.88 236 ALA A O 1
ATOM 1808 N N . SER A 1 237 ? -29.165 -11.070 -14.952 1.00 88.31 237 SER A N 1
ATOM 1809 C CA . SER A 1 237 ? -29.906 -11.660 -16.072 1.00 88.31 237 SER A CA 1
ATOM 1810 C C . SER A 1 237 ? -29.099 -12.748 -16.787 1.00 88.31 237 SER A C 1
ATOM 1812 O O . SER A 1 237 ? -29.623 -13.840 -17.012 1.00 88.31 237 SER A O 1
ATOM 1814 N N . LEU A 1 238 ? -27.806 -12.515 -17.037 1.00 84.25 238 LEU A N 1
ATOM 1815 C CA . LEU A 1 238 ? -26.893 -13.501 -17.625 1.00 84.25 238 LEU A CA 1
ATOM 1816 C C . LEU A 1 238 ? -26.727 -14.734 -16.730 1.00 84.25 238 LEU A C 1
ATOM 1818 O O . LEU A 1 238 ? -26.757 -15.864 -17.214 1.00 84.25 238 LEU A O 1
ATOM 1822 N N . THR A 1 239 ? -26.615 -14.540 -15.414 1.00 83.38 239 THR A N 1
ATOM 1823 C CA . THR A 1 239 ? -26.534 -15.651 -14.452 1.00 83.38 239 THR A CA 1
ATOM 1824 C C . THR A 1 239 ? -27.824 -16.473 -14.453 1.00 83.38 239 THR A C 1
ATOM 1826 O O . THR A 1 239 ? -27.779 -17.704 -14.403 1.00 83.38 239 THR A O 1
ATOM 1829 N N . GLN A 1 240 ? -28.989 -15.826 -14.561 1.00 85.50 240 GLN A N 1
ATOM 1830 C CA . GLN A 1 240 ? -30.273 -16.519 -14.657 1.00 85.50 240 GLN A CA 1
ATOM 1831 C C . GLN A 1 240 ? -30.436 -17.265 -15.989 1.00 85.50 240 GLN A C 1
ATOM 1833 O O . GLN A 1 240 ? -30.936 -18.390 -15.992 1.00 85.50 240 GLN A O 1
ATOM 1838 N N . GLN A 1 241 ? -29.998 -16.678 -17.105 1.00 86.44 241 GLN A N 1
ATOM 1839 C CA . GLN A 1 241 ? -29.980 -17.341 -18.411 1.00 86.44 241 GLN A CA 1
ATOM 1840 C C . GLN A 1 241 ? -29.076 -18.574 -18.390 1.00 86.44 241 GLN A C 1
ATOM 1842 O O . GLN A 1 241 ? -29.505 -19.648 -18.802 1.00 86.44 241 GLN A O 1
ATOM 1847 N N . LEU A 1 242 ? -27.875 -18.457 -17.821 1.00 83.75 242 LEU A N 1
ATOM 1848 C CA . LEU A 1 242 ? -26.956 -19.580 -17.673 1.00 83.75 242 LEU A CA 1
ATOM 1849 C C . LEU A 1 242 ? -27.564 -20.699 -16.815 1.00 83.75 242 LEU A C 1
ATOM 1851 O O . LEU A 1 242 ? -27.483 -21.864 -17.194 1.00 83.75 242 LEU A O 1
ATOM 1855 N N . ARG A 1 243 ? -28.250 -20.371 -15.710 1.00 83.69 243 ARG A N 1
ATOM 1856 C CA . ARG A 1 243 ? -28.963 -21.374 -14.895 1.00 83.69 243 ARG A CA 1
ATOM 1857 C C . ARG A 1 243 ? -30.066 -22.100 -15.670 1.00 83.69 243 ARG A C 1
ATOM 1859 O O . ARG A 1 243 ? -30.253 -23.287 -15.437 1.00 83.69 243 ARG A O 1
ATOM 1866 N N . ARG A 1 244 ? -30.781 -21.422 -16.577 1.00 85.31 244 ARG A N 1
ATOM 1867 C CA . ARG A 1 244 ? -31.804 -22.061 -17.429 1.00 85.31 244 ARG A CA 1
ATOM 1868 C C . ARG A 1 244 ? -31.167 -23.006 -18.448 1.00 85.31 244 ARG A C 1
ATOM 1870 O O . ARG A 1 244 ? -31.587 -24.153 -18.537 1.00 85.31 244 ARG A O 1
ATOM 1877 N N . LEU A 1 245 ? -30.110 -22.558 -19.127 1.00 81.62 245 LEU A N 1
ATOM 1878 C CA . LEU A 1 245 ? -29.407 -23.349 -20.143 1.00 81.62 245 LEU A CA 1
ATOM 1879 C C . LEU A 1 245 ? -28.747 -24.610 -19.566 1.00 81.62 245 LEU A C 1
ATOM 1881 O O . LEU A 1 245 ? -28.737 -25.646 -20.213 1.00 81.62 245 LEU A O 1
ATOM 1885 N N . VAL A 1 246 ? -28.233 -24.565 -18.333 1.00 81.75 246 VAL A N 1
ATOM 1886 C CA . VAL A 1 246 ? -27.589 -25.728 -17.683 1.00 81.75 246 VAL A CA 1
ATOM 1887 C C . VAL A 1 246 ? -28.569 -26.882 -17.405 1.00 81.75 246 VAL A C 1
ATOM 1889 O O . VAL A 1 246 ? -28.155 -28.048 -17.342 1.00 81.75 246 VAL A O 1
ATOM 1892 N N . VAL A 1 247 ? -29.860 -26.571 -17.241 1.00 82.31 247 VAL A N 1
ATOM 1893 C CA . VAL A 1 247 ? -30.931 -27.549 -16.982 1.00 82.31 247 VAL A CA 1
ATOM 1894 C C . VAL A 1 247 ? -31.411 -28.217 -18.275 1.00 82.31 247 VAL A C 1
ATOM 1896 O O . VAL A 1 247 ? -31.950 -29.321 -18.220 1.00 82.31 247 VAL A O 1
ATOM 1899 N N . GLU A 1 248 ? -31.175 -27.606 -19.439 1.00 84.69 248 GLU A N 1
ATOM 1900 C CA . GLU A 1 248 ? -31.573 -28.184 -20.723 1.00 84.69 248 GLU A CA 1
ATOM 1901 C C . GLU A 1 248 ? -30.779 -29.467 -21.036 1.00 84.69 248 GLU A C 1
ATOM 1903 O O . GLU A 1 248 ? -29.573 -29.545 -20.764 1.00 84.69 248 GLU A O 1
ATOM 1908 N N . PRO A 1 249 ? -31.434 -30.502 -21.595 1.00 72.25 249 PRO A N 1
ATOM 1909 C CA . PRO A 1 249 ? -30.794 -31.784 -21.886 1.00 72.25 249 PRO A CA 1
ATOM 1910 C C . PRO A 1 249 ? -29.679 -31.657 -22.936 1.00 72.25 249 PRO A C 1
ATOM 1912 O O . PRO A 1 249 ? -28.677 -32.361 -22.827 1.00 72.25 249 PRO A O 1
ATOM 1915 N N . ASP A 1 250 ? -29.798 -30.691 -23.852 1.00 77.56 250 ASP A N 1
ATOM 1916 C CA . ASP A 1 250 ? -28.868 -30.445 -24.963 1.00 77.56 250 ASP A CA 1
ATOM 1917 C C . ASP A 1 250 ? -27.702 -29.508 -24.593 1.00 77.56 250 ASP A C 1
ATOM 1919 O O . ASP A 1 250 ? -26.992 -28.994 -25.459 1.00 77.56 250 ASP A O 1
ATOM 1923 N N . PHE A 1 251 ? -27.474 -29.259 -23.300 1.00 78.31 251 PHE A N 1
ATOM 1924 C CA . PHE A 1 251 ? -26.369 -28.421 -22.847 1.00 78.31 251 PHE A CA 1
ATOM 1925 C C . PHE A 1 251 ? -25.010 -29.086 -23.125 1.00 78.31 251 PHE A C 1
ATOM 1927 O O . PHE A 1 251 ? -24.578 -29.993 -22.414 1.00 78.31 251 PHE A O 1
ATOM 1934 N N . LEU A 1 252 ? -24.318 -28.600 -24.159 1.00 73.81 252 LEU A N 1
ATOM 1935 C CA . LEU A 1 252 ? -23.065 -29.175 -24.673 1.00 73.81 252 LEU A CA 1
ATOM 1936 C C . LEU A 1 252 ? -21.825 -28.872 -23.810 1.00 73.81 252 LEU A C 1
ATOM 1938 O O . LEU A 1 252 ? -20.764 -29.466 -24.008 1.00 73.81 252 LEU A O 1
ATOM 1942 N N . CYS A 1 253 ? -21.926 -27.933 -22.869 1.00 74.00 253 CYS A N 1
ATOM 1943 C CA . CYS A 1 253 ? -20.809 -27.503 -22.031 1.00 74.00 253 CYS A CA 1
ATOM 1944 C C . CYS A 1 253 ? -20.741 -28.293 -20.713 1.00 74.00 253 CYS A C 1
ATOM 1946 O O . CYS A 1 253 ? -21.735 -28.808 -20.208 1.00 74.00 253 CYS A O 1
ATOM 1948 N N . SER A 1 254 ? -19.552 -28.356 -20.102 1.00 78.75 254 SER A N 1
ATOM 1949 C CA . SER A 1 254 ? -19.382 -28.972 -18.778 1.00 78.75 254 SER A CA 1
ATOM 1950 C C . SER A 1 254 ? -20.253 -28.255 -17.739 1.00 78.75 254 SER A C 1
ATOM 1952 O O . SER A 1 254 ? -20.053 -27.069 -17.464 1.00 78.75 254 SER A O 1
ATOM 1954 N N . ARG A 1 255 ? -21.213 -28.989 -17.161 1.00 79.00 255 ARG A N 1
ATOM 1955 C CA . ARG A 1 255 ? -22.145 -28.478 -16.143 1.00 79.00 255 ARG A CA 1
ATOM 1956 C C . ARG A 1 255 ? -21.411 -27.937 -14.914 1.00 79.00 255 ARG A C 1
ATOM 1958 O O . ARG A 1 255 ? -21.769 -26.865 -14.441 1.00 79.00 255 ARG A O 1
ATOM 1965 N N . ASP A 1 256 ? -20.330 -28.589 -14.491 1.00 74.06 256 ASP A N 1
ATOM 1966 C CA . ASP A 1 256 ? -19.504 -28.154 -13.354 1.00 74.06 256 ASP A CA 1
ATOM 1967 C C . ASP A 1 256 ? -18.806 -26.808 -13.605 1.00 74.06 256 ASP A C 1
ATOM 1969 O O . ASP A 1 256 ? -18.732 -25.952 -12.727 1.00 74.06 256 ASP A O 1
ATOM 1973 N N . LYS A 1 257 ? -18.334 -26.565 -14.834 1.00 75.19 257 LYS A N 1
ATOM 1974 C CA . LYS A 1 257 ? -17.737 -25.267 -15.193 1.00 75.19 257 LYS A CA 1
ATOM 1975 C C . LYS A 1 257 ? -18.786 -24.161 -15.282 1.00 75.19 257 LYS A C 1
ATOM 1977 O O . LYS A 1 257 ? -18.498 -23.008 -14.970 1.00 75.19 257 LYS A O 1
ATOM 1982 N N . ALA A 1 258 ? -20.000 -24.500 -15.711 1.00 75.50 258 ALA A N 1
ATOM 1983 C CA . ALA A 1 258 ? -21.103 -23.553 -15.790 1.00 75.50 258 ALA A CA 1
ATOM 1984 C C . ALA A 1 258 ? -21.601 -23.148 -14.391 1.00 75.50 258 ALA A C 1
ATOM 1986 O O . ALA A 1 258 ? -21.832 -21.964 -14.140 1.00 75.50 258 ALA A O 1
ATOM 1987 N N . THR A 1 259 ? -21.696 -24.095 -13.454 1.00 78.69 259 THR A N 1
ATOM 1988 C CA . THR A 1 259 ? -22.036 -23.798 -12.054 1.00 78.69 259 THR A CA 1
ATOM 1989 C C . THR A 1 259 ? -20.944 -22.976 -11.367 1.00 78.69 259 THR A C 1
ATOM 1991 O O . THR A 1 259 ? -21.270 -22.002 -10.686 1.00 78.69 259 THR A O 1
ATOM 1994 N N . GLU A 1 260 ? -19.662 -23.274 -11.610 1.00 80.44 260 GLU A N 1
ATOM 1995 C CA . GLU A 1 260 ? -18.538 -22.464 -11.118 1.00 80.44 260 GLU A CA 1
ATOM 1996 C C . GLU A 1 260 ? -18.585 -21.026 -11.663 1.00 80.44 260 GLU A C 1
ATOM 1998 O O . GLU A 1 260 ? -18.433 -20.062 -10.906 1.00 80.44 260 GLU A O 1
ATOM 2003 N N . LEU A 1 261 ? -18.844 -20.858 -12.964 1.00 81.50 261 LEU A N 1
ATOM 2004 C CA . LEU A 1 261 ? -18.981 -19.538 -13.580 1.00 81.50 261 LEU A CA 1
ATOM 2005 C C . LEU A 1 261 ? -20.154 -18.759 -12.972 1.00 81.50 261 LEU A C 1
ATOM 2007 O O . LEU A 1 261 ? -19.989 -17.596 -12.609 1.00 81.50 261 LEU A O 1
ATOM 2011 N N . GLY A 1 262 ? -21.310 -19.403 -12.790 1.00 78.75 262 GLY A N 1
ATOM 2012 C CA . GLY A 1 262 ? -22.468 -18.794 -12.133 1.00 78.75 262 GLY A CA 1
ATOM 2013 C C . GLY A 1 262 ? -22.174 -18.335 -10.699 1.00 78.75 262 GLY A C 1
ATOM 2014 O O . GLY A 1 262 ? -22.599 -17.249 -10.307 1.00 78.75 262 GLY A O 1
ATOM 2015 N N . ALA A 1 263 ? -21.401 -19.110 -9.932 1.00 80.44 263 ALA A N 1
ATOM 2016 C CA . ALA A 1 263 ? -20.979 -18.726 -8.584 1.00 80.44 263 ALA A CA 1
ATOM 2017 C C . ALA A 1 263 ? -20.035 -17.510 -8.596 1.00 80.44 263 ALA A C 1
ATOM 2019 O O . ALA A 1 263 ? -20.208 -16.582 -7.805 1.00 80.44 263 ALA A O 1
ATOM 2020 N N . ARG A 1 264 ? -19.070 -17.466 -9.526 1.00 81.00 264 ARG A N 1
ATOM 2021 C CA . ARG A 1 264 ? -18.148 -16.325 -9.676 1.00 81.00 264 ARG A CA 1
ATOM 2022 C C . ARG A 1 264 ? -18.871 -15.035 -10.070 1.00 81.00 264 ARG A C 1
ATOM 2024 O O . ARG A 1 264 ? -18.531 -13.973 -9.552 1.00 81.00 264 ARG A O 1
ATOM 2031 N N . LEU A 1 265 ? -19.868 -15.120 -10.954 1.00 80.75 265 LEU A N 1
ATOM 2032 C CA . LEU A 1 265 ? -20.678 -13.967 -11.365 1.00 80.75 265 LEU A CA 1
ATOM 2033 C C . LEU A 1 265 ? -21.543 -13.428 -10.215 1.00 80.75 265 LEU A C 1
ATOM 2035 O O . LEU A 1 265 ? -21.648 -12.213 -10.053 1.00 80.75 265 LEU A O 1
ATOM 2039 N N . GLU A 1 266 ? -22.093 -14.303 -9.368 1.00 82.56 266 GLU A N 1
ATOM 2040 C CA . GLU A 1 266 ? -22.848 -13.887 -8.178 1.00 82.56 266 GLU A CA 1
ATOM 2041 C C . GLU A 1 266 ? -21.951 -13.174 -7.152 1.00 82.56 266 GLU A C 1
ATOM 2043 O O . GLU A 1 266 ? -22.327 -12.124 -6.632 1.00 82.56 266 GLU A O 1
ATOM 2048 N N . VAL A 1 267 ? -20.736 -13.682 -6.914 1.00 83.00 267 VAL A N 1
ATOM 2049 C CA . VAL A 1 267 ? -19.750 -13.026 -6.034 1.00 83.00 267 VAL A CA 1
ATOM 2050 C C . VAL A 1 267 ? -19.355 -11.653 -6.579 1.00 83.00 267 VAL A C 1
ATOM 2052 O O . VAL A 1 267 ? -19.325 -10.677 -5.830 1.00 83.00 267 VAL A O 1
ATOM 2055 N N . ALA A 1 268 ? -19.098 -11.541 -7.886 1.00 78.88 268 ALA A N 1
ATOM 2056 C CA . ALA A 1 268 ? -18.789 -10.257 -8.514 1.00 78.88 268 ALA A CA 1
ATOM 2057 C C . ALA A 1 268 ? -19.934 -9.246 -8.322 1.00 78.88 268 ALA A C 1
ATOM 2059 O O . ALA A 1 268 ? -19.689 -8.096 -7.952 1.00 78.88 268 ALA A O 1
ATOM 2060 N N . ARG A 1 269 ? -21.187 -9.686 -8.498 1.00 82.00 269 ARG A N 1
ATOM 2061 C CA . ARG A 1 269 ? -22.389 -8.868 -8.281 1.00 82.00 269 ARG A CA 1
ATOM 2062 C C . ARG A 1 269 ? -22.521 -8.388 -6.836 1.00 82.00 269 ARG A C 1
ATOM 2064 O O . ARG A 1 269 ? -22.803 -7.210 -6.605 1.00 82.00 269 ARG A O 1
ATOM 2071 N N . GLN A 1 270 ? -22.307 -9.277 -5.867 1.00 79.06 270 GLN A N 1
ATOM 2072 C CA . GLN A 1 270 ? -22.359 -8.939 -4.443 1.00 79.06 270 GLN A CA 1
ATOM 2073 C C . GLN A 1 270 ? -21.305 -7.891 -4.088 1.00 79.06 270 GLN A C 1
ATOM 2075 O O . GLN A 1 270 ? -21.654 -6.865 -3.510 1.00 79.06 270 GLN A O 1
ATOM 2080 N N . LEU A 1 271 ? -20.062 -8.072 -4.546 1.00 77.69 271 LEU A N 1
ATOM 2081 C CA . LEU A 1 271 ? -18.986 -7.101 -4.337 1.00 77.69 271 LEU A CA 1
ATOM 2082 C C . LEU A 1 271 ? -19.322 -5.728 -4.931 1.00 77.69 271 LEU A C 1
ATOM 2084 O O . LEU A 1 271 ? -19.152 -4.713 -4.262 1.00 77.69 271 LEU A O 1
ATOM 2088 N N . MET A 1 272 ? -19.848 -5.674 -6.160 1.00 76.88 272 MET A N 1
ATOM 2089 C CA . MET A 1 272 ? -20.262 -4.402 -6.766 1.00 76.88 272 MET A CA 1
ATOM 2090 C C . MET A 1 272 ? -21.397 -3.733 -5.984 1.00 76.88 272 MET A C 1
ATOM 2092 O O . MET A 1 272 ? -21.360 -2.526 -5.755 1.00 76.88 272 MET A O 1
ATOM 2096 N N . THR A 1 273 ? -22.372 -4.509 -5.508 1.00 78.88 273 THR A N 1
ATOM 2097 C CA . THR A 1 273 ? -23.504 -3.982 -4.733 1.00 78.88 273 THR A CA 1
ATOM 2098 C C . THR A 1 273 ? -23.069 -3.479 -3.353 1.00 78.88 273 THR A C 1
ATOM 2100 O O . THR A 1 273 ? -23.536 -2.433 -2.903 1.00 78.88 273 THR A O 1
ATOM 2103 N N . GLU A 1 274 ? -22.165 -4.189 -2.677 1.00 75.50 274 GLU A N 1
ATOM 2104 C CA . GLU A 1 274 ? -21.622 -3.802 -1.370 1.00 75.50 274 GLU A CA 1
ATOM 2105 C C . GLU A 1 274 ? -20.749 -2.552 -1.454 1.00 75.50 274 GLU A C 1
ATOM 2107 O O . GLU A 1 274 ? -20.910 -1.643 -0.640 1.00 75.50 274 GLU A O 1
ATOM 2112 N N . ILE A 1 275 ? -19.887 -2.454 -2.472 1.00 72.50 275 ILE A N 1
ATOM 2113 C CA . ILE A 1 275 ? -19.055 -1.267 -2.706 1.00 72.50 275 ILE A CA 1
ATOM 2114 C C . ILE A 1 275 ? -19.937 -0.034 -2.925 1.00 72.50 275 ILE A C 1
ATOM 2116 O O . ILE A 1 275 ? -19.660 1.031 -2.372 1.00 72.50 275 ILE A O 1
ATOM 2120 N N . VAL A 1 276 ? -21.020 -0.167 -3.694 1.00 72.56 276 VAL A N 1
ATOM 2121 C CA . VAL A 1 276 ? -21.935 0.949 -3.955 1.00 72.56 276 VAL A CA 1
ATOM 2122 C C . VAL A 1 276 ? -22.774 1.299 -2.719 1.00 72.56 276 VAL A C 1
ATOM 2124 O O . VAL A 1 276 ? -22.910 2.478 -2.385 1.00 72.56 276 VAL A O 1
ATOM 2127 N N . ARG A 1 277 ? -23.292 0.305 -1.984 1.00 71.69 277 ARG A N 1
ATOM 2128 C CA . ARG A 1 277 ? -24.069 0.544 -0.753 1.00 71.69 277 ARG A CA 1
ATOM 2129 C C . ARG A 1 277 ? -23.226 1.161 0.358 1.00 71.69 277 ARG A C 1
ATOM 2131 O O . ARG A 1 277 ? -23.670 2.137 0.961 1.00 71.69 277 ARG A O 1
ATOM 2138 N N . GLY A 1 278 ? -22.016 0.653 0.587 1.00 70.38 278 GLY A N 1
ATOM 2139 C CA . GLY A 1 278 ? -21.081 1.202 1.570 1.00 70.38 278 GLY A CA 1
ATOM 2140 C C . GLY A 1 278 ? -20.750 2.669 1.292 1.00 70.38 278 GLY A C 1
ATOM 2141 O O . GLY A 1 278 ? -20.750 3.488 2.207 1.00 70.38 278 GLY A O 1
ATOM 2142 N N . ARG A 1 279 ? -20.591 3.033 0.013 1.00 61.84 279 ARG A N 1
ATOM 2143 C CA . ARG A 1 279 ? -20.379 4.427 -0.409 1.00 61.84 279 ARG A CA 1
ATOM 2144 C C . ARG A 1 279 ? -21.617 5.303 -0.210 1.00 61.84 279 ARG A C 1
ATOM 2146 O O . ARG A 1 279 ? -21.491 6.408 0.298 1.00 61.84 279 ARG A O 1
ATOM 2153 N N . SER A 1 280 ? -22.815 4.797 -0.516 1.00 59.69 280 SER A N 1
ATOM 2154 C CA . SER A 1 280 ? -24.063 5.549 -0.298 1.00 59.69 280 SER A CA 1
ATOM 2155 C C . SER A 1 280 ? -24.342 5.854 1.182 1.00 59.69 280 SER A C 1
ATOM 2157 O O . SER A 1 280 ? -24.913 6.894 1.506 1.00 59.69 280 SER A O 1
ATOM 2159 N N . LEU A 1 281 ? -23.926 4.961 2.088 1.00 57.38 281 LEU A N 1
ATOM 2160 C CA . LEU A 1 281 ? -24.026 5.161 3.535 1.00 57.38 281 LEU A CA 1
ATOM 2161 C C . LEU A 1 281 ? -23.036 6.225 4.015 1.00 57.38 281 LEU A C 1
ATOM 2163 O O . LEU A 1 281 ? -23.426 7.111 4.771 1.00 57.38 281 LEU A O 1
ATOM 2167 N N . HIS A 1 282 ? -21.803 6.181 3.511 1.00 57.53 282 HIS A N 1
ATOM 2168 C CA . HIS A 1 282 ? -20.780 7.186 3.789 1.00 57.53 282 HIS A CA 1
ATOM 2169 C C . HIS A 1 282 ? -21.206 8.591 3.319 1.00 57.53 282 HIS A C 1
ATOM 2171 O O . HIS A 1 282 ? -21.059 9.565 4.053 1.00 57.53 282 HIS A O 1
ATOM 2177 N N . ASP A 1 283 ? -21.810 8.709 2.131 1.00 55.81 283 ASP A N 1
ATOM 2178 C CA . ASP A 1 283 ? -22.316 9.996 1.628 1.00 55.81 283 ASP A CA 1
ATOM 2179 C C . ASP A 1 283 ? -23.477 10.546 2.476 1.00 55.81 283 ASP A C 1
ATOM 2181 O O . ASP A 1 283 ? -23.537 11.746 2.740 1.00 55.81 283 ASP A O 1
ATOM 2185 N N . ARG A 1 284 ? -24.396 9.682 2.936 1.00 56.34 284 ARG A N 1
ATOM 2186 C CA . ARG A 1 284 ? -25.520 10.090 3.801 1.00 56.34 284 ARG A CA 1
ATOM 2187 C C . ARG A 1 284 ? -25.059 10.555 5.177 1.00 56.34 284 ARG A C 1
ATOM 2189 O O . ARG A 1 284 ? -25.619 11.512 5.696 1.00 56.34 284 AR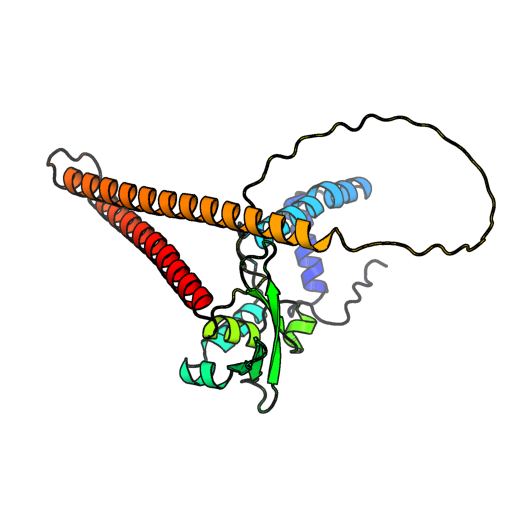G A O 1
ATOM 2196 N N . GLN A 1 285 ? -24.046 9.903 5.743 1.00 57.09 285 GLN A N 1
ATOM 2197 C CA . GLN A 1 285 ? -23.445 10.312 7.014 1.00 57.09 285 GLN A CA 1
ATOM 2198 C C . GLN A 1 285 ? -22.760 11.680 6.893 1.00 57.09 285 GLN A C 1
ATOM 2200 O O . GLN A 1 285 ? -22.861 12.492 7.803 1.00 57.09 285 GLN A O 1
ATOM 2205 N N . ARG A 1 286 ? -22.154 11.983 5.739 1.00 44.34 286 ARG A N 1
ATOM 2206 C CA . ARG A 1 286 ? -21.528 13.284 5.455 1.00 44.34 286 ARG A CA 1
ATOM 2207 C C . ARG A 1 286 ? -22.528 14.434 5.282 1.00 44.34 286 ARG A C 1
ATOM 2209 O O . ARG A 1 286 ? -22.158 15.569 5.517 1.00 44.34 286 ARG A O 1
ATOM 2216 N N . ALA A 1 287 ? -23.759 14.156 4.847 1.00 48.88 287 ALA A N 1
ATOM 2217 C CA . ALA A 1 287 ? -24.797 15.173 4.635 1.00 48.88 287 ALA A CA 1
ATOM 2218 C C . ALA A 1 287 ? -25.592 15.531 5.909 1.00 48.88 287 ALA A C 1
ATOM 2220 O O . ALA A 1 287 ? -26.422 16.436 5.877 1.00 48.88 287 ALA A O 1
ATOM 2221 N N . GLN A 1 288 ? -25.390 14.789 7.003 1.00 44.28 288 GLN A N 1
ATOM 2222 C CA . GLN A 1 288 ? -26.040 15.013 8.303 1.00 44.28 288 GLN A CA 1
ATOM 2223 C C . GLN A 1 288 ? -25.147 15.765 9.307 1.00 44.28 288 GLN A C 1
ATOM 2225 O O . GLN A 1 288 ? -25.610 16.073 10.404 1.00 44.28 288 GLN A O 1
ATOM 2230 N N . HIS A 1 289 ? -23.903 16.062 8.923 1.00 40.00 289 HIS A N 1
ATOM 2231 C CA . HIS A 1 289 ? -22.928 16.872 9.654 1.00 40.00 289 HIS A CA 1
ATOM 2232 C C . HIS A 1 289 ? -22.626 18.152 8.873 1.00 40.00 289 HIS A C 1
ATOM 2234 O O . HIS A 1 289 ? -22.336 19.170 9.538 1.00 40.00 289 HIS A O 1
#

InterPro domains:
  IPR007527 Zinc finger, SWIM-type [PF04434] (130-148)
  IPR007527 Zinc finger, SWIM-type [PS50966] (117-155)

Secondary structure (DSSP, 8-state):
-------SS-GGG--HHHHHHHHHHHIIIIISTT--S--HHHHHHHIIIIIHHHHHHHHHHHHTTSS-----HHHHHHHHHHHHS-HHHHHHTEEE-TTS-EEEE-TTSTT-EEEEEEEE-TTSSSEEEEEESSHHHHHH-S--HHHHHHHHHH-PPBGGG---------------------------------------SHHHHHHHHHHHHHHHHHHHHHHHHHHHHHHHHHHHHHHHHHHHHHHSTT--S-HHHHHHHHHHHHHHHHHHHHHHHHHHHHHHHHT--

Mean predicted aligned error: 19.94 Å

pLDDT: mean 71.21, std 20.16, range [24.88, 95.44]

Sequence (289 aa):
MWARAWRQESHRGVDTNNFIESWHNQLKTLYLGFMRKQQVDVLLWFLLRRCVQDYRTNELRVTLGLQACAMSKSDREAKKKALFLTYTEALAQVAQHDDGSIFVDSFSASGTQYKQTQAMDTCGDELELVACSCPAFIHSEFPCKHMWLAHRVLGFPLAQFSRKVKASGTVAAASIAATSSSATATSSSATATTTSGAASTSTAAVAASSSEEAARVQSERMQALNAVFSESDKLASLTQQLRRLVVEPDFLCSRDKATELGARLEVARQLMTEIVRGRSLHDRQRAQH

Solvent-accessible surface area (backbone atoms only — not comparable to full-atom values): 17549 Å² total; per-residue (Å²): 132,84,83,70,77,78,63,98,65,66,64,91,82,41,54,69,65,60,50,52,51,52,50,52,47,49,46,34,60,77,74,47,69,67,65,76,87,73,56,69,68,61,54,50,47,46,46,64,66,45,53,50,48,53,49,52,51,51,50,47,32,28,60,39,50,78,35,83,69,86,71,53,74,67,47,50,49,24,43,48,58,34,64,67,47,51,72,69,59,50,51,75,34,50,48,74,48,96,88,71,49,38,37,28,51,36,92,87,46,84,97,42,73,31,48,48,40,72,43,62,42,101,85,67,82,49,64,20,43,70,48,49,70,39,66,67,21,72,77,61,78,44,75,33,34,59,53,45,34,47,28,70,73,72,65,38,45,44,55,84,71,39,72,68,62,77,82,79,77,80,81,80,86,79,81,90,77,87,78,89,82,86,86,86,84,88,80,89,83,92,79,91,81,90,84,86,83,89,90,84,74,66,63,66,58,52,52,51,50,52,50,54,50,50,52,51,51,51,50,53,50,52,51,53,51,52,50,52,53,55,52,43,51,50,52,51,51,51,42,51,50,50,58,54,48,66,70,41,91,82,49,88,62,65,61,71,60,51,53,52,50,43,52,52,53,50,51,53,40,50,52,55,51,49,58,52,51,57,48,54,51,54,56,53,58,61,74,75,109